Protein AF-A0AAV2AZX7-F1 (afdb_monomer_lite)

pLDDT: mean 71.68, std 16.18, range [36.0, 95.88]

Structure (mmCIF, N/CA/C/O backbone):
data_AF-A0AAV2AZX7-F1
#
_entry.id   AF-A0AAV2AZX7-F1
#
loop_
_atom_site.group_PDB
_atom_site.id
_atom_site.type_symbol
_atom_site.label_atom_id
_atom_site.label_alt_id
_atom_site.label_comp_id
_atom_site.label_asym_id
_atom_site.label_entity_id
_atom_site.label_seq_id
_atom_site.pdbx_PDB_ins_code
_atom_site.Cartn_x
_atom_site.Cartn_y
_atom_site.Cartn_z
_atom_site.occupancy
_atom_site.B_iso_or_equiv
_atom_site.auth_seq_id
_atom_site.auth_comp_id
_atom_site.auth_asym_id
_atom_site.auth_atom_id
_atom_site.pdbx_PDB_model_num
ATOM 1 N N . MET A 1 1 ? 32.209 2.044 118.111 1.00 36.00 1 MET A N 1
ATOM 2 C CA . MET A 1 1 ? 33.630 1.690 117.911 1.00 36.00 1 MET A CA 1
ATOM 3 C C . MET A 1 1 ? 33.922 1.790 116.421 1.00 36.00 1 MET A C 1
ATOM 5 O O . MET A 1 1 ? 33.161 1.222 115.654 1.00 36.00 1 MET A O 1
ATOM 9 N N . LYS A 1 2 ? 35.012 2.490 116.079 1.00 38.56 2 LYS A N 1
ATOM 10 C CA . LYS A 1 2 ? 35.654 2.677 114.761 1.00 38.56 2 LYS A CA 1
ATOM 11 C C . LYS A 1 2 ? 35.085 3.742 113.803 1.00 38.56 2 LYS A C 1
ATOM 13 O O . LYS A 1 2 ? 33.973 3.656 113.304 1.00 38.56 2 LYS A O 1
ATOM 18 N N . ILE A 1 3 ? 35.964 4.717 113.576 1.00 45.72 3 ILE A N 1
ATOM 19 C CA . ILE A 1 3 ? 36.025 5.765 112.554 1.00 45.72 3 ILE A CA 1
ATOM 20 C C . ILE A 1 3 ? 36.744 5.164 111.327 1.00 45.72 3 ILE A C 1
ATOM 22 O O . ILE A 1 3 ? 37.716 4.442 111.548 1.00 45.72 3 ILE A O 1
ATOM 26 N N . ASN A 1 4 ? 36.321 5.465 110.089 1.00 39.84 4 ASN A N 1
ATOM 27 C CA . ASN A 1 4 ? 37.197 5.959 108.999 1.00 39.84 4 ASN A CA 1
ATOM 28 C C . ASN A 1 4 ? 36.399 6.369 107.728 1.00 39.84 4 ASN A C 1
ATOM 30 O O . ASN A 1 4 ? 35.401 5.708 107.440 1.00 39.84 4 ASN A O 1
ATOM 34 N N . PRO A 1 5 ? 36.839 7.391 106.956 1.00 61.25 5 PRO A N 1
ATOM 35 C CA . PRO A 1 5 ? 36.244 7.863 105.697 1.00 61.25 5 PRO A CA 1
ATOM 36 C C . PRO A 1 5 ? 37.059 7.458 104.437 1.00 61.25 5 PRO A C 1
ATOM 38 O O . PRO A 1 5 ? 38.166 6.935 104.560 1.00 61.25 5 PRO A O 1
ATOM 41 N N . ARG A 1 6 ? 36.518 7.719 103.231 1.00 39.69 6 ARG A N 1
ATOM 42 C CA . ARG A 1 6 ? 37.216 7.818 101.917 1.00 39.69 6 ARG A CA 1
ATOM 43 C C . ARG A 1 6 ? 36.267 8.444 100.872 1.00 39.69 6 ARG A C 1
ATOM 45 O O . ARG A 1 6 ? 35.106 8.049 100.858 1.00 39.69 6 ARG A O 1
ATOM 52 N N . GLU A 1 7 ? 36.626 9.584 100.258 1.00 45.12 7 GLU A N 1
ATOM 53 C CA . GLU A 1 7 ? 37.168 9.757 98.873 1.00 45.12 7 GLU A CA 1
ATOM 54 C C . GLU A 1 7 ? 36.182 9.312 97.774 1.00 45.12 7 GLU A C 1
ATOM 56 O O . GLU A 1 7 ? 35.588 8.250 97.891 1.00 45.12 7 GLU A O 1
ATOM 61 N N . GLU A 1 8 ? 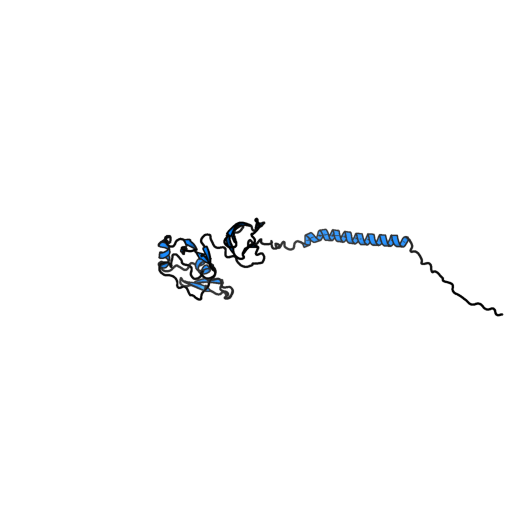35.968 9.963 96.631 1.00 45.56 8 GLU A N 1
ATOM 62 C CA . GLU A 1 8 ? 36.329 11.239 95.991 1.00 45.56 8 GLU A CA 1
ATOM 63 C C . GLU A 1 8 ? 35.556 11.220 94.648 1.00 45.56 8 GLU A C 1
ATOM 65 O O . GLU A 1 8 ? 35.270 10.134 94.141 1.00 45.56 8 GLU A O 1
ATOM 70 N N . THR A 1 9 ? 35.216 12.370 94.056 1.00 39.03 9 THR A N 1
ATOM 71 C CA . THR A 1 9 ? 35.489 12.713 92.634 1.00 39.03 9 THR A CA 1
ATOM 72 C C . THR A 1 9 ? 34.736 13.984 92.221 1.00 39.03 9 THR A C 1
ATOM 74 O O . THR A 1 9 ? 33.507 14.033 92.172 1.00 39.03 9 THR A O 1
ATOM 77 N N . LEU A 1 10 ? 35.523 15.021 91.926 1.00 40.84 10 LEU A N 1
ATOM 78 C CA . LEU A 1 10 ? 35.149 16.257 91.240 1.00 40.84 10 LEU A CA 1
ATOM 79 C C . LEU A 1 10 ? 35.058 16.005 89.725 1.00 40.84 10 LEU A C 1
ATOM 81 O O . LEU A 1 10 ? 35.829 15.211 89.187 1.00 40.84 10 LEU A O 1
ATOM 85 N N . LYS A 1 11 ? 34.146 16.703 89.042 1.00 42.38 11 LYS A N 1
ATOM 86 C CA . LYS A 1 11 ? 34.120 16.840 87.579 1.00 42.38 11 LYS A CA 1
ATOM 87 C C . LYS A 1 11 ? 34.433 18.294 87.218 1.00 42.38 11 LYS A C 1
ATOM 89 O O . LYS A 1 11 ? 33.748 19.190 87.704 1.00 42.38 11 LYS A O 1
ATOM 94 N N . GLU A 1 12 ? 35.463 18.486 86.399 1.00 43.53 12 GLU A N 1
ATOM 95 C CA . GLU A 1 12 ? 35.740 19.702 85.625 1.00 43.53 12 GLU A CA 1
ATOM 96 C C . GLU A 1 12 ? 34.837 19.724 84.378 1.00 43.53 12 GLU A C 1
ATOM 98 O O . GLU A 1 12 ? 34.639 18.689 83.738 1.00 43.53 12 GLU A O 1
ATOM 103 N N . GLU A 1 13 ? 34.283 20.892 84.046 1.00 47.41 13 GLU A N 1
ATOM 104 C CA . GLU A 1 13 ? 33.636 21.179 82.762 1.00 47.41 13 GLU A CA 1
ATOM 105 C C . GLU A 1 13 ? 34.503 22.204 82.012 1.00 47.41 13 GLU A C 1
ATOM 107 O O . GLU A 1 13 ? 34.752 23.299 82.517 1.00 47.41 13 GLU A O 1
ATOM 112 N N . ASP A 1 14 ? 34.982 21.817 80.827 1.00 41.62 14 ASP A N 1
ATOM 113 C CA . ASP A 1 14 ? 35.802 22.619 79.915 1.00 41.62 14 ASP A CA 1
ATOM 114 C C . ASP A 1 14 ? 34.939 23.597 79.090 1.00 41.62 14 ASP A C 1
ATOM 116 O O . ASP A 1 14 ? 33.975 23.199 78.434 1.00 41.62 14 ASP A O 1
ATOM 120 N N . GLU A 1 15 ? 35.310 24.883 79.078 1.00 46.84 15 GLU A N 1
ATOM 121 C CA . GLU A 1 15 ? 34.666 25.951 78.298 1.00 46.84 15 GLU A CA 1
ATOM 122 C C . GLU A 1 15 ? 35.451 26.221 76.989 1.00 46.84 15 GLU A C 1
ATOM 124 O O . GLU A 1 15 ? 36.623 26.596 77.007 1.00 46.84 15 GLU A O 1
ATOM 129 N N . GLU A 1 16 ? 34.810 26.020 75.831 1.00 46.81 16 GLU A N 1
ATOM 130 C CA . GLU A 1 16 ? 35.396 26.138 74.481 1.00 46.81 16 GLU A CA 1
ATOM 131 C C . GLU A 1 16 ? 35.413 27.606 73.955 1.00 46.81 16 GLU A C 1
ATOM 133 O O . GLU A 1 16 ? 34.443 28.348 74.154 1.00 46.81 16 GLU A O 1
ATOM 138 N N . PRO A 1 17 ? 36.471 28.082 73.253 1.00 47.59 17 PRO A N 1
ATOM 139 C CA . PRO A 1 17 ? 36.601 29.494 72.866 1.00 47.59 17 PRO A CA 1
ATOM 140 C C . PRO A 1 17 ? 35.809 29.884 71.595 1.00 47.59 17 PRO A C 1
ATOM 142 O O . PRO A 1 17 ? 35.909 29.259 70.541 1.00 47.59 17 PRO A O 1
ATOM 145 N N . ARG A 1 18 ? 35.067 31.005 71.658 1.00 50.84 18 ARG A N 1
ATOM 146 C CA . ARG A 1 18 ? 34.271 31.581 70.545 1.00 50.84 18 ARG A CA 1
ATOM 147 C C . ARG A 1 18 ? 35.130 32.275 69.460 1.00 50.84 18 ARG A C 1
ATOM 149 O O . ARG A 1 18 ? 35.979 33.098 69.803 1.00 50.84 18 ARG A O 1
ATOM 156 N N . PRO A 1 19 ? 34.855 32.074 68.151 1.00 50.34 19 PRO A N 1
ATOM 157 C CA . PRO A 1 19 ? 35.593 32.723 67.061 1.00 50.34 19 PRO A CA 1
ATOM 158 C C . PRO A 1 19 ? 35.205 34.201 66.845 1.00 50.34 19 PRO A C 1
ATOM 160 O O . PRO A 1 19 ? 34.032 34.575 66.866 1.00 50.34 19 PRO A O 1
ATOM 163 N N . SER A 1 20 ? 36.221 35.036 66.589 1.00 57.09 20 SER A N 1
ATOM 164 C CA . SER A 1 20 ? 36.150 36.501 66.443 1.00 57.09 20 SER A CA 1
ATOM 165 C C . SER A 1 20 ? 35.417 36.976 65.175 1.00 57.09 20 SER A C 1
ATOM 167 O O . SER A 1 20 ? 35.634 36.466 64.074 1.00 57.09 20 SER A O 1
ATOM 169 N N . THR A 1 21 ? 34.600 38.026 65.318 1.00 57.16 21 THR A N 1
ATOM 170 C CA . THR A 1 21 ? 33.771 38.683 64.283 1.00 57.16 21 THR A CA 1
ATOM 171 C C . THR A 1 21 ? 34.548 39.074 63.019 1.00 57.16 21 THR A C 1
ATOM 173 O O . THR A 1 21 ? 34.001 39.030 61.919 1.00 57.16 21 THR A O 1
ATOM 176 N N . ARG A 1 22 ? 35.850 39.363 63.150 1.00 51.75 22 ARG A N 1
ATOM 177 C CA . ARG A 1 22 ? 36.737 39.752 62.041 1.00 51.75 22 ARG A CA 1
ATOM 178 C C . ARG A 1 22 ? 36.971 38.614 61.032 1.00 51.75 22 ARG A C 1
ATOM 180 O O . ARG A 1 22 ? 37.178 38.875 59.853 1.00 51.75 22 ARG A O 1
ATOM 187 N N . HIS A 1 23 ? 36.899 37.354 61.471 1.00 58.34 23 HIS A N 1
ATOM 188 C CA . HIS A 1 23 ? 37.031 36.200 60.577 1.00 58.34 23 HIS A CA 1
ATOM 189 C C . HIS A 1 23 ? 35.821 36.086 59.638 1.00 58.34 23 HIS A C 1
ATOM 191 O O . HIS A 1 23 ? 36.003 35.910 58.439 1.00 58.34 23 HIS A O 1
ATOM 197 N N . LYS A 1 24 ? 34.598 36.289 60.157 1.00 56.50 24 LYS A N 1
ATOM 198 C CA . LYS A 1 24 ? 33.351 36.199 59.374 1.00 56.50 24 LYS A CA 1
ATOM 199 C C . LYS A 1 24 ? 33.257 37.257 58.270 1.00 56.50 24 LYS A C 1
ATOM 201 O O . LYS A 1 24 ? 32.725 36.971 57.200 1.00 56.50 24 LYS A O 1
ATOM 206 N N . GLU A 1 25 ? 33.774 38.462 58.505 1.00 60.19 25 GLU A N 1
ATOM 207 C CA . GLU A 1 25 ? 33.800 39.524 57.488 1.00 60.19 25 GLU A CA 1
ATOM 208 C C . GLU A 1 25 ? 34.754 39.195 56.335 1.00 60.19 25 GLU A C 1
ATOM 210 O O . GLU A 1 25 ? 34.387 39.372 55.174 1.00 60.19 25 GLU A O 1
ATOM 215 N N . ILE A 1 26 ? 35.934 38.640 56.634 1.00 63.03 26 ILE A N 1
ATOM 216 C CA . ILE A 1 26 ? 36.917 38.235 55.619 1.00 63.03 26 ILE A CA 1
ATOM 217 C C . ILE A 1 26 ? 36.388 37.051 54.797 1.00 63.03 26 ILE A C 1
ATOM 219 O O . ILE A 1 26 ? 36.468 37.085 53.570 1.00 63.03 26 ILE A O 1
ATOM 223 N N . THR A 1 27 ? 35.769 36.047 55.431 1.00 61.00 27 THR A N 1
ATOM 224 C CA . THR A 1 27 ? 35.168 34.919 54.695 1.00 61.00 27 THR A CA 1
ATOM 225 C C . THR A 1 27 ? 34.045 35.388 53.767 1.00 61.00 27 THR A C 1
ATOM 227 O O . THR A 1 27 ? 33.987 34.966 52.615 1.00 61.00 27 THR A O 1
ATOM 230 N N . ASN A 1 28 ? 33.196 36.321 54.216 1.00 62.38 28 ASN A N 1
ATOM 231 C CA . ASN A 1 28 ? 32.149 36.905 53.372 1.00 62.38 28 ASN A CA 1
ATOM 232 C C . ASN A 1 28 ? 32.705 37.745 52.213 1.00 62.38 28 ASN A C 1
ATOM 234 O O . ASN A 1 28 ? 32.113 37.751 51.134 1.00 62.38 28 ASN A O 1
ATOM 238 N N . LEU A 1 29 ? 33.825 38.450 52.406 1.00 62.97 29 LEU A N 1
ATOM 239 C CA . LEU A 1 29 ? 34.473 39.207 51.332 1.00 62.97 29 LEU A CA 1
ATOM 240 C C . LEU A 1 29 ? 35.054 38.276 50.256 1.00 62.97 29 LEU A C 1
ATOM 242 O O . LEU A 1 29 ? 34.885 38.540 49.069 1.00 62.97 29 LEU A O 1
ATOM 246 N N . ILE A 1 30 ? 35.676 37.166 50.668 1.00 65.94 30 ILE A N 1
ATOM 247 C CA . ILE A 1 30 ? 36.232 36.150 49.760 1.00 65.94 30 ILE A CA 1
ATOM 248 C C . ILE A 1 30 ? 35.111 35.470 48.964 1.00 65.94 30 ILE A C 1
ATOM 250 O O . ILE A 1 30 ? 35.200 35.386 47.744 1.00 65.94 30 ILE A O 1
ATOM 254 N N . ILE A 1 31 ? 34.009 35.081 49.618 1.00 63.81 31 ILE A N 1
ATOM 255 C CA . ILE A 1 31 ? 32.846 34.485 48.937 1.00 63.81 31 ILE A CA 1
ATOM 256 C C . ILE A 1 31 ? 32.249 35.458 47.910 1.00 63.81 31 ILE A C 1
ATOM 258 O O . ILE A 1 31 ? 31.891 35.048 46.809 1.00 63.81 31 ILE A O 1
ATOM 262 N N . LYS A 1 32 ? 32.176 36.759 48.224 1.00 67.19 32 LYS A N 1
ATOM 263 C CA . LYS A 1 32 ? 31.702 37.771 47.266 1.00 67.19 32 LYS A CA 1
ATOM 264 C C . LYS A 1 32 ? 32.634 37.934 46.062 1.00 67.19 32 LYS A C 1
ATOM 266 O O . LYS A 1 32 ? 32.136 38.147 44.961 1.00 67.19 32 LYS A O 1
ATOM 271 N N . LEU A 1 33 ? 33.951 37.835 46.250 1.00 62.41 33 LEU A N 1
ATOM 272 C CA . LEU A 1 33 ? 34.929 37.921 45.158 1.00 62.41 33 LEU A CA 1
ATOM 273 C C . LEU A 1 33 ? 34.892 36.680 44.254 1.00 62.41 33 LEU A C 1
ATOM 275 O O . LEU A 1 33 ? 34.909 36.830 43.033 1.00 62.41 33 LEU A O 1
ATOM 279 N N . GLU A 1 34 ? 34.748 35.486 44.833 1.00 64.44 34 GLU A N 1
ATOM 280 C CA . GLU A 1 34 ? 34.562 34.232 44.088 1.00 64.44 34 GLU A CA 1
ATOM 281 C C . GLU A 1 34 ? 33.245 34.238 43.295 1.00 64.44 34 GLU A C 1
ATOM 283 O O . GLU A 1 34 ? 33.223 33.948 42.105 1.00 64.44 34 GLU A O 1
ATOM 288 N N . LEU A 1 35 ? 32.127 34.659 43.893 1.00 62.00 35 LEU A N 1
ATOM 289 C CA . LEU A 1 35 ? 30.852 34.736 43.164 1.00 62.00 35 LEU A CA 1
ATOM 290 C C . LEU A 1 35 ? 30.888 35.760 42.016 1.00 62.00 35 LEU A C 1
ATOM 292 O O . LEU A 1 35 ? 30.245 35.551 40.989 1.00 62.00 35 LEU A O 1
ATOM 296 N N . CYS A 1 36 ? 31.658 36.842 42.164 1.00 64.94 36 CYS A N 1
ATOM 297 C CA . CYS A 1 36 ? 31.828 37.857 41.125 1.00 64.94 36 CYS A CA 1
ATOM 298 C C . CYS A 1 36 ? 32.645 37.329 39.933 1.00 64.94 36 CYS A C 1
ATOM 300 O O . CYS A 1 36 ? 32.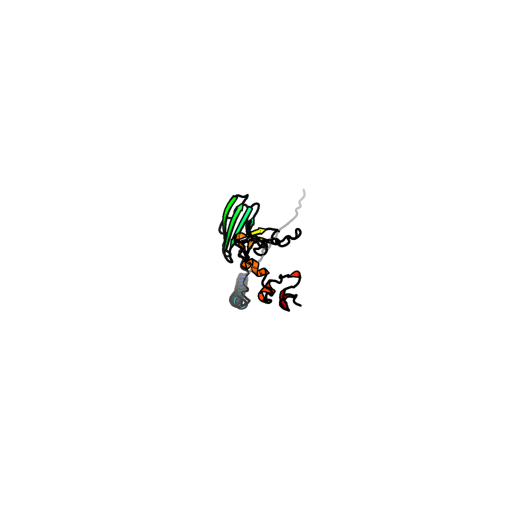296 37.596 38.782 1.00 64.94 36 CYS A O 1
ATOM 302 N N . SER A 1 37 ? 33.688 36.527 40.185 1.00 65.19 37 SER A N 1
ATOM 303 C CA . SER A 1 37 ? 34.469 35.891 39.116 1.00 65.19 37 SER A CA 1
ATOM 304 C C . SER A 1 37 ? 33.629 34.865 38.345 1.00 65.19 37 SER A C 1
ATOM 306 O O . SER A 1 37 ? 33.631 34.880 37.115 1.00 65.19 37 SER A O 1
ATOM 308 N N . TYR A 1 38 ? 32.819 34.057 39.039 1.00 66.06 38 TYR A N 1
ATOM 309 C CA . TYR A 1 38 ? 31.879 33.126 38.403 1.00 66.06 38 TYR A CA 1
ATOM 310 C C . TYR A 1 38 ? 30.814 33.844 37.567 1.00 66.06 38 TYR A C 1
ATOM 312 O O . TYR A 1 38 ? 30.520 33.411 36.454 1.00 66.06 38 TYR A O 1
ATOM 320 N N . PHE A 1 39 ? 30.260 34.955 38.061 1.00 67.06 39 PHE A N 1
ATOM 321 C CA . PHE A 1 39 ? 29.249 35.721 37.328 1.00 67.06 39 PHE A CA 1
ATOM 322 C C . PHE A 1 39 ? 29.812 36.320 36.028 1.00 67.06 39 PHE A C 1
ATOM 324 O O . PHE A 1 39 ? 29.179 36.220 34.978 1.00 67.06 39 PHE A O 1
ATOM 331 N N . LEU A 1 40 ? 31.039 36.853 36.068 1.00 62.91 40 LEU A N 1
ATOM 332 C CA . LEU A 1 40 ? 31.725 37.372 34.879 1.00 62.91 40 LEU A CA 1
ATOM 333 C C . LEU A 1 40 ? 32.050 36.266 33.860 1.00 62.91 40 LEU A C 1
ATOM 335 O O . LEU A 1 40 ? 31.925 36.487 32.658 1.00 62.91 40 LEU A O 1
ATOM 339 N N . VAL A 1 41 ? 32.411 35.059 34.312 1.00 66.31 41 VAL A N 1
ATOM 340 C CA . VAL A 1 41 ? 32.647 33.905 33.422 1.00 66.31 41 VAL A CA 1
ATOM 341 C C . VAL A 1 41 ? 31.344 33.416 32.768 1.00 66.31 41 VAL A C 1
ATOM 343 O O . VAL A 1 41 ? 31.354 33.070 31.587 1.00 66.31 41 VAL A O 1
ATOM 346 N N . ILE A 1 42 ? 30.216 33.428 33.489 1.00 65.25 42 ILE A N 1
ATOM 347 C CA . ILE A 1 42 ? 28.897 33.017 32.968 1.00 65.25 42 ILE A CA 1
ATOM 348 C C . ILE A 1 42 ? 28.351 34.016 31.941 1.00 65.25 42 ILE A C 1
ATOM 350 O O . ILE A 1 42 ? 27.814 33.593 30.912 1.00 65.25 42 ILE A O 1
ATOM 354 N N . GLU A 1 43 ? 28.509 35.322 32.184 1.00 62.84 43 GLU A N 1
ATOM 355 C CA . GLU A 1 43 ? 28.169 36.337 31.184 1.00 62.84 43 GLU A CA 1
ATOM 356 C C . GLU A 1 43 ? 28.999 36.119 29.921 1.00 62.84 43 GLU A C 1
ATOM 358 O O . GLU A 1 43 ? 28.424 35.940 28.852 1.00 62.84 43 GLU A O 1
ATOM 363 N N . MET A 1 44 ? 30.327 35.998 30.037 1.00 62.00 44 MET A N 1
ATOM 364 C CA . MET A 1 44 ? 31.192 35.757 28.878 1.00 62.00 44 MET A CA 1
ATOM 365 C C . MET A 1 44 ? 30.776 34.494 28.108 1.00 62.00 44 MET A C 1
ATOM 367 O O . MET A 1 44 ? 30.605 34.572 26.894 1.00 62.00 44 MET A O 1
ATOM 371 N N . LEU A 1 45 ? 30.513 33.369 28.789 1.00 59.62 45 LEU A N 1
ATOM 372 C CA . LEU A 1 45 ? 30.040 32.118 28.173 1.00 59.62 45 LEU A CA 1
ATOM 373 C C . LEU A 1 45 ? 28.686 32.267 27.454 1.00 59.62 45 LEU A C 1
ATOM 375 O O . LEU A 1 45 ? 28.516 31.690 26.378 1.00 59.62 45 LEU A O 1
ATOM 379 N N . SER A 1 46 ? 27.757 33.077 27.972 1.00 60.44 46 SER A N 1
ATOM 380 C CA . SER A 1 46 ? 26.452 33.319 27.329 1.00 60.44 46 SER A CA 1
ATOM 381 C C . SER A 1 46 ? 26.554 34.066 25.995 1.00 60.44 46 SER A C 1
ATOM 383 O O . SER A 1 46 ? 25.690 33.886 25.138 1.00 60.44 46 SER A O 1
ATOM 385 N N . TRP A 1 47 ? 27.621 34.842 25.772 1.00 57.94 47 TRP A N 1
ATOM 386 C CA . TRP A 1 47 ? 27.877 35.509 24.489 1.00 57.94 47 TRP A CA 1
ATOM 387 C C . TRP A 1 47 ? 28.724 34.666 23.516 1.00 57.94 47 TRP A C 1
ATOM 389 O O . TRP A 1 47 ? 28.624 34.885 22.311 1.00 57.94 47 TRP A O 1
ATOM 399 N N . VAL A 1 48 ? 29.510 33.675 23.978 1.00 58.56 48 VAL A N 1
ATOM 400 C CA . VAL A 1 48 ? 30.311 32.797 23.081 1.00 58.56 48 VAL A CA 1
ATOM 401 C C . VAL A 1 48 ? 29.571 31.533 22.625 1.00 58.56 48 VAL A C 1
ATOM 403 O O . VAL A 1 48 ? 29.787 31.073 21.502 1.00 58.56 48 VAL A O 1
ATOM 406 N N . LEU A 1 49 ? 28.672 30.981 23.448 1.00 56.47 49 LEU A N 1
ATOM 407 C CA . LEU A 1 49 ? 27.844 29.818 23.093 1.00 56.47 49 LEU A CA 1
ATOM 408 C C . LEU A 1 49 ? 27.000 30.001 21.811 1.00 56.47 49 LEU A C 1
ATOM 410 O O . LEU A 1 49 ? 26.942 29.054 21.024 1.00 56.47 49 LEU A O 1
ATOM 414 N N . PRO A 1 50 ? 26.409 31.177 21.511 1.00 56.50 50 PRO A N 1
ATOM 415 C CA . PRO A 1 50 ? 25.706 31.367 20.242 1.00 56.50 50 PRO A CA 1
ATOM 416 C C . PRO A 1 50 ? 26.637 31.467 19.017 1.00 56.50 50 PRO A C 1
ATOM 418 O O . PRO A 1 50 ? 26.172 31.241 17.903 1.00 56.50 50 PRO A O 1
ATOM 421 N N . PHE A 1 51 ? 27.940 31.737 19.187 1.00 54.75 51 PHE A N 1
ATOM 422 C CA . PHE A 1 51 ? 28.907 31.817 18.078 1.00 54.75 51 PHE A CA 1
ATOM 423 C C . PHE A 1 51 ? 29.631 30.493 17.781 1.00 54.75 51 PHE A C 1
ATOM 425 O O . PHE A 1 51 ? 30.037 30.265 16.644 1.00 54.75 51 PHE A O 1
ATOM 432 N N . LEU A 1 52 ? 29.723 29.574 18.749 1.00 50.50 52 LEU A N 1
ATOM 433 C CA . LEU A 1 52 ? 30.142 28.181 18.503 1.00 50.50 52 LEU A CA 1
ATOM 434 C C . LEU A 1 52 ? 28.993 27.293 17.983 1.00 50.50 52 LEU A C 1
ATOM 436 O O . LEU A 1 52 ? 29.230 26.183 17.512 1.00 50.50 52 LEU A O 1
ATOM 440 N N . GLY A 1 53 ? 27.758 27.806 18.005 1.00 51.25 53 GLY A N 1
ATOM 441 C CA . GLY A 1 53 ? 26.555 27.194 17.436 1.00 51.25 53 GLY A CA 1
ATOM 442 C C . GLY A 1 53 ? 26.355 27.412 15.929 1.00 51.25 53 GLY A C 1
ATOM 443 O O . GLY A 1 53 ? 25.263 27.156 15.429 1.00 51.25 53 GLY A O 1
ATOM 444 N N . ILE A 1 54 ? 27.382 27.839 15.180 1.00 55.09 54 ILE A N 1
ATOM 445 C CA . ILE A 1 54 ? 27.413 27.768 13.699 1.00 55.09 54 ILE A CA 1
ATOM 446 C C . ILE A 1 54 ? 27.879 26.362 13.260 1.00 55.09 54 ILE A C 1
ATOM 448 O O . ILE A 1 54 ? 28.592 26.174 12.279 1.00 55.09 54 ILE A O 1
ATOM 452 N N . LEU A 1 55 ? 27.491 25.340 14.019 1.00 44.88 55 LEU A N 1
ATOM 453 C CA . LEU A 1 55 ? 27.485 23.961 13.567 1.00 44.88 55 LEU A CA 1
ATOM 454 C C . LEU A 1 55 ? 26.065 23.685 13.108 1.00 44.88 55 LEU A C 1
ATOM 456 O O . LEU A 1 55 ? 25.147 23.635 13.918 1.00 44.88 55 LEU A O 1
ATOM 460 N N . SER A 1 56 ? 25.918 23.582 11.790 1.00 48.59 56 SER A N 1
ATOM 461 C CA . SER A 1 56 ? 24.873 22.839 11.101 1.00 48.59 56 SER A CA 1
ATOM 462 C C . SER A 1 56 ? 23.544 22.732 11.853 1.00 48.59 56 SER A C 1
ATOM 464 O O . SER A 1 56 ? 23.343 21.827 12.662 1.00 48.59 56 SER A O 1
ATOM 466 N N . ARG A 1 57 ? 22.559 23.546 11.455 1.00 47.00 57 ARG A N 1
ATOM 467 C CA . ARG A 1 57 ? 21.165 23.083 11.463 1.00 47.00 57 ARG A CA 1
ATOM 468 C C . ARG A 1 57 ? 21.060 21.903 10.486 1.00 47.00 57 ARG A C 1
ATOM 470 O O . ARG A 1 57 ? 20.505 22.031 9.400 1.00 47.00 57 ARG A O 1
ATOM 477 N N . THR A 1 58 ? 21.634 20.756 10.840 1.00 47.91 58 THR A N 1
ATOM 478 C CA . THR A 1 58 ? 21.152 19.479 10.339 1.00 47.91 58 THR A CA 1
ATOM 479 C C . THR A 1 58 ? 19.748 19.358 10.893 1.00 47.91 58 THR A C 1
ATOM 481 O O . THR A 1 58 ? 19.554 19.300 12.106 1.00 47.91 58 THR A O 1
ATOM 484 N N . HIS A 1 59 ? 18.790 19.434 9.981 1.00 47.06 59 HIS A N 1
ATOM 485 C CA . HIS A 1 59 ? 17.410 19.028 10.154 1.00 47.06 59 HIS A CA 1
ATOM 486 C C . HIS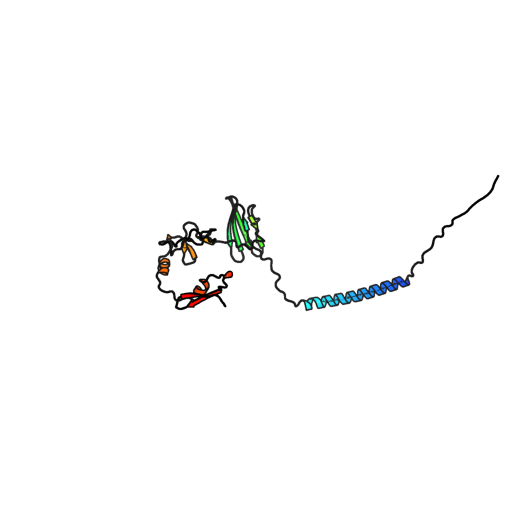 A 1 59 ? 17.324 17.883 11.180 1.00 47.06 59 HIS A C 1
ATOM 488 O O . HIS A 1 59 ? 17.808 16.778 10.936 1.00 47.06 59 HIS A O 1
ATOM 494 N N . ILE A 1 60 ? 16.777 18.177 12.358 1.00 46.09 60 ILE A N 1
ATOM 495 C CA . ILE A 1 60 ? 16.316 17.159 13.304 1.00 46.09 60 ILE A CA 1
ATOM 496 C C . ILE A 1 60 ? 15.254 16.354 12.535 1.00 46.09 60 ILE A C 1
ATOM 498 O O . ILE A 1 60 ? 14.448 16.982 11.839 1.00 46.09 60 ILE A O 1
ATOM 502 N N . PRO A 1 61 ? 15.259 15.009 12.572 1.00 46.25 61 PRO A N 1
ATOM 503 C CA . PRO A 1 61 ? 14.266 14.228 11.852 1.00 46.25 61 PRO A CA 1
ATOM 504 C C . PRO A 1 61 ? 12.897 14.612 12.411 1.00 46.25 61 PRO A C 1
ATOM 506 O O . PRO A 1 61 ? 12.614 14.413 13.593 1.00 46.25 61 PRO A O 1
ATOM 509 N N . THR A 1 62 ? 12.073 15.245 11.582 1.00 47.88 62 THR A N 1
ATOM 510 C CA . THR A 1 62 ? 10.656 15.408 11.878 1.00 47.88 62 THR A CA 1
ATOM 511 C C . THR A 1 62 ? 10.094 14.005 12.055 1.00 47.88 62 THR A C 1
ATOM 513 O O . THR A 1 62 ? 10.339 13.151 11.208 1.00 47.88 62 THR A O 1
ATOM 516 N N . ASN A 1 63 ? 9.395 13.757 13.164 1.00 56.84 63 ASN A N 1
ATOM 517 C CA . ASN A 1 63 ? 8.510 12.603 13.302 1.00 56.84 63 ASN A CA 1
ATOM 518 C C . ASN A 1 63 ? 7.634 12.549 12.045 1.00 56.84 63 ASN A C 1
ATOM 520 O O . ASN A 1 63 ? 6.732 13.368 11.898 1.00 56.84 63 ASN A O 1
ATOM 524 N N . GLU A 1 64 ? 7.946 11.651 11.118 1.00 60.19 64 GLU A N 1
ATOM 525 C CA . GLU A 1 64 ? 7.153 11.440 9.916 1.00 60.19 64 GLU A CA 1
ATOM 526 C C . GLU A 1 64 ? 5.860 10.768 10.380 1.00 60.19 64 GLU A C 1
ATOM 528 O O . GLU A 1 64 ? 5.872 9.628 10.852 1.00 60.19 64 GLU A O 1
ATOM 533 N N . VAL A 1 65 ? 4.753 11.514 10.391 1.00 68.12 65 VAL A N 1
ATOM 534 C CA . VAL A 1 65 ? 3.469 10.988 10.853 1.00 68.12 65 VAL A CA 1
ATOM 535 C C . VAL A 1 65 ? 3.020 9.922 9.864 1.00 68.12 65 VAL A C 1
ATOM 537 O O . VAL A 1 65 ? 2.604 10.215 8.746 1.00 68.12 65 VAL A O 1
ATOM 540 N N . GLN A 1 66 ? 3.137 8.662 10.272 1.00 73.31 66 GLN A N 1
ATOM 541 C CA . GLN A 1 66 ? 2.828 7.536 9.407 1.00 73.31 66 GLN A CA 1
ATOM 542 C C . GLN A 1 66 ? 1.345 7.166 9.521 1.00 73.31 66 GLN A C 1
ATOM 544 O O . GLN A 1 66 ? 0.885 6.664 10.549 1.00 73.31 66 GLN A O 1
ATOM 549 N N . CYS A 1 67 ? 0.595 7.367 8.436 1.00 84.94 67 CYS A N 1
ATOM 550 C CA . CYS A 1 67 ? -0.828 7.030 8.316 1.00 84.94 67 CYS A CA 1
ATOM 551 C C . CYS A 1 67 ? -1.072 5.525 8.107 1.00 84.94 67 CYS A C 1
ATOM 553 O O . CYS A 1 67 ? -1.873 5.116 7.268 1.00 84.94 67 CYS A O 1
ATOM 555 N N . ASN A 1 68 ? -0.377 4.682 8.873 1.00 81.06 68 ASN A N 1
ATOM 556 C CA . ASN A 1 68 ? -0.475 3.234 8.755 1.00 81.06 68 ASN A CA 1
ATOM 557 C C . ASN A 1 68 ? -1.448 2.650 9.774 1.00 81.06 68 ASN A C 1
ATOM 559 O O . ASN A 1 68 ? -1.399 2.965 10.967 1.00 81.06 68 ASN A O 1
ATOM 563 N N . LEU A 1 69 ? -2.287 1.726 9.310 1.00 85.31 69 LEU A N 1
ATOM 564 C CA . LEU A 1 69 ? -3.255 1.012 10.130 1.00 85.31 69 LEU A CA 1
ATOM 565 C C . LEU A 1 69 ? -2.949 -0.482 10.159 1.00 85.31 69 LEU A C 1
ATOM 567 O O . LEU A 1 69 ? -2.702 -1.115 9.135 1.00 85.31 69 LEU A O 1
ATOM 571 N N . ARG A 1 70 ? -3.034 -1.063 11.352 1.00 84.94 70 ARG A N 1
ATOM 572 C CA . ARG A 1 70 ? -3.093 -2.505 11.569 1.00 84.94 70 ARG A CA 1
ATOM 573 C C . ARG A 1 70 ? -4.524 -2.891 11.911 1.00 84.94 70 ARG A C 1
ATOM 575 O O . ARG A 1 70 ? -5.121 -2.307 12.814 1.00 84.94 70 ARG A O 1
ATOM 582 N N . VAL A 1 71 ? -5.039 -3.910 11.236 1.00 86.50 71 VAL A N 1
ATOM 583 C CA . VAL A 1 71 ? -6.431 -4.363 11.350 1.00 86.50 71 VAL A CA 1
ATOM 584 C C . VAL A 1 71 ? -6.457 -5.785 11.896 1.00 86.50 71 VAL A C 1
ATOM 586 O O . VAL A 1 71 ? -5.627 -6.610 11.521 1.00 86.50 71 VAL A O 1
ATOM 589 N N . THR A 1 72 ? -7.387 -6.080 12.799 1.00 88.69 72 THR A N 1
ATOM 590 C CA . THR A 1 72 ? -7.614 -7.428 13.339 1.00 88.69 72 THR A CA 1
ATOM 591 C C . THR A 1 72 ? -9.056 -7.826 13.073 1.00 88.69 72 THR A C 1
ATOM 593 O O . THR A 1 72 ? -9.953 -7.171 13.578 1.00 88.69 72 THR A O 1
ATOM 596 N N . ASN A 1 73 ? -9.283 -8.899 12.316 1.00 81.62 73 ASN A N 1
ATOM 597 C CA . ASN A 1 73 ? -10.628 -9.382 11.978 1.00 81.62 73 ASN A CA 1
ATOM 598 C C . ASN A 1 73 ? -11.514 -8.319 11.295 1.00 81.62 73 ASN A C 1
ATOM 600 O O . ASN A 1 73 ? -12.618 -7.989 11.725 1.00 81.62 73 ASN A O 1
ATOM 604 N N . GLY A 1 74 ? -10.992 -7.733 10.224 1.00 83.62 74 GLY A N 1
ATOM 605 C CA . GLY A 1 74 ? -11.667 -6.685 9.478 1.00 83.62 74 GLY A CA 1
ATOM 606 C C . GLY A 1 74 ? -10.931 -6.369 8.188 1.00 83.62 74 GLY A C 1
ATOM 607 O O . GLY A 1 74 ? -9.844 -6.890 7.935 1.00 83.62 74 GLY A O 1
ATOM 608 N N . THR A 1 75 ? -11.520 -5.495 7.388 1.00 77.94 75 THR A N 1
ATOM 609 C CA . THR A 1 75 ? -10.946 -5.001 6.140 1.00 77.94 75 THR A CA 1
ATOM 610 C C . THR A 1 75 ? -10.845 -3.488 6.195 1.00 77.94 75 THR A C 1
ATOM 612 O O . THR A 1 75 ? -11.722 -2.807 6.732 1.00 77.94 75 THR A O 1
ATOM 615 N N . VAL A 1 76 ? -9.769 -2.958 5.624 1.00 83.06 76 VAL A N 1
ATOM 616 C CA . VAL A 1 76 ? -9.579 -1.520 5.468 1.00 83.06 76 VAL A CA 1
ATOM 617 C C . VAL A 1 76 ? -9.195 -1.239 4.030 1.00 83.06 76 VAL A C 1
ATOM 619 O O . VAL A 1 76 ? -8.301 -1.885 3.490 1.00 83.06 76 VAL A O 1
ATOM 622 N N . ILE A 1 77 ? -9.896 -0.292 3.420 1.00 81.62 77 ILE A N 1
ATOM 623 C CA . ILE A 1 77 ? -9.646 0.172 2.059 1.00 81.62 77 ILE A CA 1
ATOM 624 C C . ILE A 1 77 ? -9.216 1.624 2.177 1.00 81.62 77 ILE A C 1
ATOM 626 O O . ILE A 1 77 ? -10.021 2.469 2.560 1.00 81.62 77 ILE A O 1
ATOM 630 N N . CYS A 1 78 ? -7.950 1.901 1.888 1.00 82.00 78 CYS A N 1
ATOM 631 C CA . CYS A 1 78 ? -7.387 3.241 1.959 1.00 82.00 78 CYS A CA 1
ATOM 632 C C . CYS A 1 78 ? -7.154 3.806 0.563 1.00 82.00 78 CYS A C 1
ATOM 634 O O . CYS A 1 78 ? -6.769 3.079 -0.345 1.00 82.00 78 CYS A O 1
ATOM 636 N N . VAL A 1 79 ? -7.350 5.108 0.409 1.00 81.44 79 VAL A N 1
ATOM 637 C CA . VAL A 1 79 ? -7.016 5.882 -0.785 1.00 81.44 79 VAL A CA 1
ATOM 638 C C . VAL A 1 79 ? -6.347 7.162 -0.306 1.00 81.44 79 VAL A C 1
ATOM 640 O O . VAL A 1 79 ? -6.861 7.827 0.590 1.00 81.44 79 VAL A O 1
ATOM 643 N N . GLY A 1 80 ? -5.200 7.516 -0.871 1.00 77.12 80 GLY A N 1
ATOM 644 C CA . GLY A 1 80 ? -4.465 8.702 -0.446 1.00 77.12 80 GLY A CA 1
ATOM 645 C C . GLY A 1 80 ? -3.468 9.200 -1.480 1.00 77.12 80 GLY A C 1
ATOM 646 O O . GLY A 1 80 ? -3.212 8.530 -2.482 1.00 77.12 80 GLY A O 1
ATOM 647 N N . ASP A 1 81 ? -2.938 10.388 -1.218 1.00 75.81 81 ASP A N 1
ATOM 648 C CA . ASP A 1 81 ? -1.838 11.024 -1.941 1.00 75.81 81 ASP A CA 1
ATOM 649 C C . ASP A 1 81 ? -0.644 11.270 -0.995 1.00 75.81 81 ASP A C 1
ATOM 651 O O . ASP A 1 81 ? -0.498 10.575 0.010 1.00 75.81 81 ASP A O 1
ATOM 655 N N . LEU A 1 82 ? 0.245 12.212 -1.339 1.00 67.06 82 LEU A N 1
ATOM 656 C CA . LEU A 1 82 ? 1.436 12.521 -0.541 1.00 67.06 82 LEU A CA 1
ATOM 657 C C . LEU A 1 82 ? 1.109 13.112 0.841 1.00 67.06 82 LEU A C 1
ATOM 659 O O . LEU A 1 82 ? 1.902 12.918 1.757 1.00 67.06 82 LEU A O 1
ATOM 663 N N . ASP A 1 83 ? -0.041 13.776 1.004 1.00 76.38 83 ASP A N 1
ATOM 664 C CA . ASP A 1 83 ? -0.334 14.583 2.196 1.00 76.38 83 ASP A CA 1
ATOM 665 C C . ASP A 1 83 ? -1.573 14.088 2.964 1.00 76.38 83 ASP A C 1
ATOM 667 O O . ASP A 1 83 ? -1.745 14.401 4.149 1.00 76.38 83 ASP A O 1
ATOM 671 N N . LYS A 1 84 ? -2.476 13.340 2.308 1.00 81.44 84 LYS A N 1
ATOM 672 C CA . LYS A 1 84 ? -3.763 12.914 2.886 1.00 81.44 84 LYS A CA 1
ATOM 673 C C . LYS A 1 84 ? -4.113 11.474 2.545 1.00 81.44 84 LYS A C 1
ATOM 675 O O . LYS A 1 84 ? -3.992 11.033 1.408 1.00 81.44 84 LYS A O 1
ATOM 680 N N . THR A 1 85 ? -4.644 10.758 3.530 1.00 84.50 85 THR A N 1
ATOM 681 C CA . THR A 1 85 ? -5.137 9.383 3.407 1.00 84.50 85 THR A CA 1
ATOM 682 C C . THR A 1 85 ? -6.563 9.277 3.944 1.00 84.50 85 THR A C 1
ATOM 684 O O . THR A 1 85 ? -6.879 9.795 5.012 1.00 84.50 85 THR A O 1
ATOM 687 N N . PHE A 1 86 ? -7.416 8.574 3.206 1.00 87.50 86 PHE A N 1
ATOM 688 C CA . PHE A 1 86 ? -8.823 8.318 3.496 1.00 87.50 86 PHE A CA 1
ATOM 689 C C . PHE A 1 86 ? -9.029 6.807 3.559 1.00 87.50 86 PHE A C 1
ATOM 691 O O . PHE A 1 86 ? -8.748 6.123 2.581 1.00 87.50 86 PHE A O 1
ATOM 698 N N . CYS A 1 87 ? -9.517 6.265 4.671 1.00 85.31 87 CYS A N 1
ATOM 699 C CA . CYS A 1 87 ? -9.706 4.826 4.839 1.00 85.31 87 CYS A CA 1
ATOM 700 C C . CYS A 1 87 ? -11.141 4.471 5.219 1.00 85.31 87 CYS A C 1
ATOM 702 O O . CYS A 1 87 ? -11.657 4.926 6.236 1.00 85.31 87 CYS A O 1
ATOM 704 N N . GLN A 1 88 ? -11.757 3.588 4.439 1.00 89.38 88 GLN A N 1
ATOM 705 C CA . GLN A 1 88 ? -13.002 2.906 4.773 1.00 89.38 88 GLN A CA 1
ATOM 706 C C . GLN A 1 88 ? -12.697 1.671 5.614 1.00 89.38 88 GLN A C 1
ATOM 708 O O . GLN A 1 88 ? -11.948 0.793 5.185 1.00 89.38 88 GLN A O 1
ATOM 713 N N . VAL A 1 89 ? -13.284 1.587 6.807 1.00 88.88 89 VAL A N 1
ATOM 714 C CA . VAL A 1 89 ? -13.013 0.501 7.756 1.00 88.88 89 VAL A CA 1
ATOM 715 C C . VAL A 1 89 ? -14.252 -0.362 7.950 1.00 88.88 89 VAL A C 1
ATOM 717 O O . VAL A 1 89 ? -15.342 0.138 8.225 1.00 88.88 89 VAL A O 1
ATOM 720 N N . THR A 1 90 ? -14.072 -1.678 7.880 1.00 86.50 90 THR A N 1
ATOM 721 C CA . THR A 1 90 ? -15.085 -2.688 8.199 1.00 86.50 90 THR A CA 1
ATOM 722 C C . THR A 1 90 ? -14.506 -3.653 9.229 1.00 86.50 90 THR A C 1
ATOM 724 O O . THR A 1 90 ? -13.486 -4.283 8.979 1.00 86.50 90 THR A O 1
ATOM 727 N N . CYS A 1 91 ? -15.151 -3.789 10.386 1.00 91.12 91 CYS A N 1
ATOM 728 C CA . CYS A 1 91 ? -14.754 -4.725 11.444 1.00 91.12 91 CYS A CA 1
ATOM 729 C C . CYS A 1 91 ? -15.795 -5.837 11.547 1.00 91.12 91 CYS A C 1
ATOM 731 O O . CYS A 1 91 ? -16.988 -5.532 11.545 1.00 91.12 91 CYS A O 1
ATOM 733 N N . ASP A 1 92 ? -15.372 -7.101 11.628 1.00 90.94 92 ASP A N 1
ATOM 734 C CA . ASP A 1 92 ? -16.270 -8.263 11.728 1.00 90.94 92 ASP A CA 1
ATOM 735 C C . ASP A 1 92 ? -17.385 -8.261 10.652 1.00 90.94 92 ASP A C 1
ATOM 737 O O . ASP A 1 92 ? -18.540 -8.593 10.915 1.00 90.94 92 ASP A O 1
ATOM 741 N N . GLY A 1 93 ? -17.062 -7.802 9.435 1.00 84.06 93 GLY A N 1
ATOM 742 C CA . GLY A 1 93 ? -18.018 -7.663 8.325 1.00 84.06 93 GLY A CA 1
ATOM 743 C C . GLY A 1 93 ? -18.982 -6.470 8.423 1.00 84.06 93 GLY A C 1
ATOM 744 O O . GLY A 1 93 ? -19.836 -6.308 7.554 1.00 84.06 93 GLY A O 1
ATOM 745 N N . LYS A 1 94 ? -18.855 -5.607 9.441 1.00 91.44 94 LYS A N 1
ATOM 746 C CA . LYS A 1 94 ? -19.683 -4.408 9.635 1.00 91.44 94 LYS A CA 1
ATOM 747 C C . LYS A 1 94 ? -18.899 -3.120 9.393 1.00 91.44 94 LYS A C 1
ATOM 749 O O . LYS A 1 94 ? -17.897 -2.854 10.062 1.00 91.44 94 LYS A O 1
ATOM 754 N N . PHE A 1 95 ? -19.411 -2.287 8.490 1.00 92.25 95 PHE A N 1
ATOM 755 C CA . PHE A 1 95 ? -18.851 -0.971 8.193 1.00 92.25 95 PHE A CA 1
ATOM 756 C C . PHE A 1 95 ? -18.821 -0.078 9.443 1.00 92.25 95 PHE A C 1
ATOM 758 O O . PHE A 1 95 ? -19.835 0.074 10.130 1.00 92.25 95 PHE A O 1
ATOM 765 N N . GLN A 1 96 ? -17.651 0.482 9.746 1.00 95.88 96 GLN A N 1
ATOM 766 C CA . GLN A 1 96 ? -17.397 1.337 10.911 1.00 95.88 96 GLN A CA 1
ATOM 767 C C . GLN A 1 96 ? -17.326 2.822 10.558 1.00 95.88 96 GLN A C 1
ATOM 769 O O . GLN A 1 96 ? -17.457 3.654 11.453 1.00 95.88 96 GLN A O 1
ATOM 774 N N . GLY A 1 97 ? -17.124 3.154 9.283 1.00 91.81 97 GLY A N 1
ATOM 775 C CA . GLY A 1 97 ? -17.026 4.530 8.814 1.00 91.81 97 GLY A CA 1
ATOM 776 C C . GLY A 1 97 ? -15.782 4.798 7.978 1.00 91.81 97 GLY A C 1
ATOM 777 O O . GLY A 1 97 ? -15.043 3.886 7.593 1.00 91.81 97 GLY A O 1
ATOM 778 N N . GLU A 1 98 ? -15.583 6.084 7.721 1.00 93.62 98 GLU A N 1
ATOM 779 C CA . GLU A 1 98 ? -14.453 6.647 6.992 1.00 93.62 98 GLU A CA 1
ATOM 780 C C . GLU A 1 98 ? -13.557 7.421 7.954 1.00 93.62 98 GLU A C 1
ATOM 782 O O . GLU A 1 98 ? -14.042 8.141 8.828 1.00 93.62 98 GLU A O 1
ATOM 787 N N . PHE A 1 99 ? -12.251 7.244 7.793 1.00 93.94 99 PHE A N 1
ATOM 788 C CA . PHE A 1 99 ? -11.224 7.776 8.677 1.00 93.94 99 PHE A CA 1
ATOM 789 C C . PHE A 1 99 ? -10.198 8.535 7.849 1.00 93.94 99 PHE A C 1
ATOM 791 O O . PHE A 1 99 ? -9.816 8.088 6.766 1.00 93.94 99 PHE A O 1
ATOM 798 N N . HIS A 1 100 ? -9.737 9.661 8.371 1.00 93.75 100 HIS A N 1
ATOM 799 C CA . HIS A 1 100 ? -8.875 10.602 7.682 1.00 93.75 100 HIS A CA 1
ATOM 800 C C . HIS A 1 100 ? -7.556 10.737 8.420 1.00 93.75 100 HIS A C 1
ATOM 802 O O . HIS A 1 100 ? -7.526 10.917 9.639 1.00 93.75 100 HIS A O 1
ATOM 808 N N . CYS A 1 101 ? -6.470 10.704 7.662 1.00 91.38 101 CYS A N 1
ATOM 809 C CA . CYS A 1 101 ? -5.135 10.950 8.165 1.00 91.38 101 CYS A CA 1
ATOM 810 C C . CYS A 1 101 ? -4.405 11.963 7.293 1.00 91.38 101 CYS A C 1
ATOM 812 O O . CYS A 1 101 ? -4.548 11.945 6.070 1.00 91.38 101 CYS A O 1
ATOM 814 N N . SER A 1 102 ? -3.621 12.834 7.918 1.00 88.50 102 SER A N 1
ATOM 815 C CA . SER A 1 102 ? -2.673 13.711 7.233 1.00 88.50 102 SER A CA 1
ATOM 816 C C . SER A 1 102 ? -1.269 13.539 7.801 1.00 88.50 102 SER A C 1
ATOM 818 O O . SER A 1 102 ? -1.097 13.135 8.953 1.00 88.50 102 SER A O 1
ATOM 820 N N . THR A 1 103 ? -0.262 13.881 7.005 1.00 80.25 103 THR A N 1
ATOM 821 C CA . THR A 1 103 ? 1.152 13.857 7.416 1.00 80.25 103 THR A CA 1
ATOM 822 C C . THR A 1 103 ? 1.487 14.879 8.507 1.00 80.25 103 THR A C 1
ATOM 824 O O . THR A 1 103 ? 2.522 14.763 9.158 1.00 80.25 103 THR A O 1
ATOM 827 N N . ASP A 1 104 ? 0.609 15.860 8.730 1.00 83.44 104 ASP A N 1
ATOM 828 C CA . ASP A 1 104 ? 0.802 16.915 9.729 1.00 83.44 104 ASP A CA 1
ATOM 829 C C . ASP A 1 104 ? 0.055 16.634 11.042 1.00 83.44 104 ASP A C 1
ATOM 831 O O . ASP A 1 104 ? 0.556 16.947 12.122 1.00 83.44 104 ASP A O 1
ATOM 835 N N . GLU A 1 105 ? -1.147 16.047 10.969 1.00 84.69 105 GLU A N 1
ATOM 836 C CA . GLU A 1 105 ? -2.049 15.890 12.124 1.00 84.69 105 GLU A CA 1
ATOM 837 C C . GLU A 1 105 ? -2.293 14.424 12.516 1.00 84.69 105 GLU A C 1
ATOM 839 O O . GLU A 1 105 ? -2.764 14.150 13.622 1.00 84.69 105 GLU A O 1
ATOM 844 N N . GLY A 1 106 ? -1.958 13.469 11.648 1.00 87.62 106 GLY A N 1
ATOM 845 C CA . GLY A 1 106 ? -2.259 12.054 11.853 1.00 87.62 106 GLY A CA 1
ATOM 846 C C . GLY A 1 106 ? -3.749 11.753 11.723 1.00 87.62 106 GLY A C 1
ATOM 847 O O . GLY A 1 106 ? -4.480 12.465 11.036 1.00 87.62 106 GLY A O 1
ATOM 848 N N . TRP A 1 107 ? -4.204 10.667 12.357 1.00 91.56 107 TRP A N 1
ATOM 849 C CA . TRP A 1 107 ? -5.612 10.263 12.329 1.00 91.56 107 TRP A CA 1
ATOM 850 C C . TRP A 1 107 ? -6.484 11.255 13.091 1.00 91.56 107 TRP A C 1
ATOM 852 O O . TRP A 1 107 ? -6.351 11.416 14.305 1.00 91.56 107 TRP A O 1
ATOM 862 N N . LYS A 1 108 ? -7.409 11.892 12.376 1.00 90.75 108 LYS A N 1
ATOM 863 C CA . LYS A 1 108 ? -8.293 12.908 12.944 1.00 90.75 108 LYS A CA 1
ATOM 864 C C . LYS A 1 108 ? -9.407 12.292 13.786 1.00 90.75 108 LYS A C 1
ATOM 866 O O . LYS A 1 108 ? -9.772 12.822 14.837 1.00 90.75 108 LYS A O 1
ATOM 871 N N . GLU A 1 109 ? -9.977 11.189 13.319 1.00 92.75 109 GLU A N 1
ATOM 872 C CA . GLU A 1 109 ? -11.064 10.489 13.989 1.00 92.75 109 GLU A CA 1
ATOM 873 C C . GLU A 1 109 ? -10.556 9.375 14.906 1.00 92.75 109 GLU A C 1
ATOM 875 O O . GLU A 1 109 ? -9.502 8.770 14.711 1.00 92.75 109 GLU A O 1
ATOM 880 N N . LYS A 1 110 ? -11.368 9.043 15.913 1.00 94.31 110 LYS A N 1
ATOM 881 C CA . LYS A 1 110 ? -11.083 7.923 16.806 1.00 94.31 110 LYS A CA 1
ATOM 882 C C . LYS A 1 110 ? -11.264 6.597 16.068 1.00 94.31 110 LYS A C 1
ATOM 884 O O . LYS A 1 110 ? -12.394 6.214 15.773 1.00 94.31 110 LYS A O 1
ATOM 889 N N . LEU A 1 111 ? -10.166 5.875 15.861 1.00 93.44 111 LEU A N 1
ATOM 890 C CA . LEU A 1 111 ? -10.161 4.564 15.212 1.00 93.44 111 LEU A CA 1
ATOM 891 C C . LEU A 1 111 ? -11.031 3.528 15.965 1.00 93.44 111 LEU A C 1
ATOM 893 O O . LEU A 1 111 ? -11.108 3.556 17.201 1.00 93.44 111 LEU A O 1
ATOM 897 N N . PRO A 1 112 ? -11.692 2.603 15.244 1.00 94.75 112 PRO A N 1
ATOM 898 C CA . PRO A 1 112 ? -12.555 1.585 15.837 1.00 94.75 112 PRO A CA 1
ATOM 899 C C . PRO A 1 112 ? -11.739 0.469 16.505 1.00 94.75 112 PRO A C 1
ATOM 901 O O . PRO A 1 112 ? -10.547 0.314 16.266 1.00 94.75 112 PRO A O 1
ATOM 904 N N . TYR A 1 113 ? -12.395 -0.357 17.328 1.00 94.06 113 TYR A N 1
ATOM 905 C CA . TYR A 1 113 ? -11.746 -1.375 18.176 1.00 94.06 113 TYR A CA 1
ATOM 906 C C . TYR A 1 113 ? -10.830 -2.353 17.426 1.00 94.06 113 TYR A C 1
ATOM 908 O O . TYR A 1 113 ? -9.849 -2.834 17.995 1.00 94.06 113 TYR A O 1
ATOM 916 N N . CYS A 1 114 ? -11.160 -2.664 16.171 1.00 91.94 114 CYS A N 1
ATOM 917 C CA . CYS A 1 114 ? -10.430 -3.636 15.368 1.00 91.94 114 CYS A CA 1
ATOM 918 C C . CYS A 1 114 ? -9.201 -3.036 14.664 1.00 91.94 114 CYS A C 1
ATOM 920 O O . CYS A 1 114 ? -8.457 -3.763 14.005 1.00 91.94 114 CYS A O 1
ATOM 922 N N . VAL A 1 115 ? -8.970 -1.726 14.811 1.00 92.69 115 VAL A N 1
ATOM 923 C CA . VAL A 1 115 ? -7.923 -0.972 14.121 1.00 92.69 115 VAL A CA 1
ATOM 924 C C . VAL A 1 115 ? -6.995 -0.288 15.123 1.00 92.69 115 VAL A C 1
ATOM 926 O O . VAL A 1 115 ? -7.432 0.290 16.117 1.00 92.69 115 VAL A O 1
ATOM 929 N N . LYS A 1 116 ? -5.689 -0.346 14.860 1.00 90.94 116 LYS A N 1
ATOM 930 C CA . LYS A 1 116 ? -4.653 0.342 15.641 1.00 90.94 116 LYS A CA 1
ATOM 931 C C . LYS A 1 116 ? -3.660 1.028 14.713 1.00 90.94 116 LYS A C 1
ATOM 933 O O . LYS A 1 116 ? -3.339 0.486 13.659 1.00 90.94 116 LYS A O 1
ATOM 938 N N . GLU A 1 117 ? -3.139 2.178 15.129 1.00 88.00 117 GLU A N 1
ATOM 939 C CA . GLU A 1 117 ? -2.028 2.836 14.434 1.00 88.00 117 GLU A CA 1
ATOM 940 C C . GLU A 1 117 ? -0.790 1.938 14.449 1.00 88.00 117 GLU A C 1
ATOM 942 O O . GLU A 1 117 ? -0.391 1.416 15.495 1.00 88.00 117 GLU A O 1
ATOM 947 N N . ALA A 1 118 ? -0.172 1.763 13.288 1.00 77.38 118 ALA A N 1
ATOM 948 C CA . ALA A 1 118 ? 1.003 0.925 13.130 1.00 77.38 118 ALA A CA 1
ATOM 949 C C . ALA A 1 118 ? 2.269 1.800 13.124 1.00 77.38 118 ALA A C 1
ATOM 951 O O . ALA A 1 118 ? 2.912 1.974 12.096 1.00 77.38 118 ALA A O 1
ATOM 952 N N . LYS A 1 119 ? 2.600 2.368 14.294 1.00 67.88 119 LYS A N 1
ATOM 953 C CA . LYS A 1 119 ? 3.722 3.315 14.487 1.00 67.88 119 LYS A CA 1
ATOM 954 C C . LYS A 1 119 ? 5.117 2.700 14.312 1.00 67.88 119 LYS A C 1
ATOM 956 O O . LYS A 1 119 ? 6.070 3.434 14.113 1.00 67.88 119 LYS A O 1
ATOM 961 N N . ASP A 1 120 ? 5.211 1.370 14.347 1.00 59.03 120 ASP A N 1
ATOM 962 C CA . ASP A 1 120 ? 6.461 0.609 14.184 1.00 59.03 120 ASP A CA 1
ATOM 963 C C . ASP A 1 120 ? 6.466 -0.274 12.923 1.00 59.03 120 ASP A C 1
ATOM 965 O O . ASP A 1 120 ? 7.318 -1.149 12.762 1.00 59.03 120 ASP A O 1
ATOM 969 N N . LEU A 1 121 ? 5.499 -0.093 12.018 1.00 54.53 121 LEU A N 1
ATOM 970 C CA . LEU A 1 121 ? 5.460 -0.850 10.771 1.00 54.53 121 LEU A CA 1
ATOM 971 C C . LEU A 1 121 ? 6.210 -0.080 9.679 1.00 54.53 121 LEU A C 1
ATOM 973 O O . LEU A 1 121 ? 5.616 0.642 8.881 1.00 54.53 121 LEU A O 1
ATOM 977 N N . SER A 1 122 ? 7.509 -0.355 9.539 1.00 56.12 122 SER A N 1
ATOM 978 C CA . SER A 1 122 ? 8.182 -0.278 8.233 1.00 56.12 122 SER A CA 1
ATOM 979 C C . SER A 1 122 ? 7.721 -1.425 7.314 1.00 56.12 122 SER A C 1
ATOM 981 O O . SER A 1 122 ? 8.513 -2.116 6.674 1.00 56.12 122 SER A O 1
ATOM 983 N N . PHE A 1 123 ? 6.412 -1.668 7.268 1.00 50.28 123 PHE A N 1
ATOM 984 C CA . PHE A 1 123 ? 5.802 -2.662 6.405 1.00 50.28 123 PHE A CA 1
ATOM 985 C C . PHE A 1 123 ? 4.823 -1.935 5.498 1.00 50.28 123 PHE A C 1
ATOM 987 O O . PHE A 1 123 ? 3.812 -1.406 5.956 1.00 50.28 123 PHE A O 1
ATOM 994 N N . SER A 1 124 ? 5.190 -1.868 4.222 1.00 50.50 124 SER A N 1
ATOM 995 C CA . SER A 1 124 ? 4.427 -1.263 3.142 1.00 50.50 124 SER A CA 1
ATOM 996 C C . SER A 1 124 ? 2.993 -1.786 3.157 1.00 50.50 124 SER A C 1
ATOM 998 O O . SER A 1 124 ? 2.737 -2.921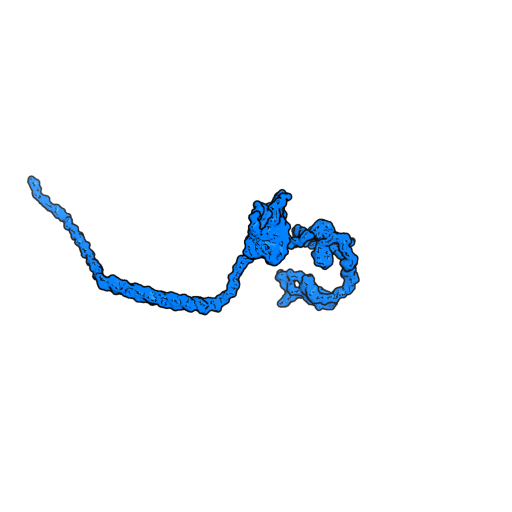 2.755 1.00 50.50 124 SER A O 1
ATOM 1000 N N . ILE A 1 125 ? 2.049 -0.968 3.621 1.00 53.94 125 ILE A N 1
ATOM 1001 C CA . ILE A 1 125 ? 0.638 -1.200 3.328 1.00 53.94 125 ILE A CA 1
ATOM 1002 C C . ILE A 1 125 ? 0.516 -1.060 1.812 1.00 53.94 125 ILE A C 1
ATOM 1004 O O . ILE A 1 125 ? 0.783 0.004 1.257 1.00 53.94 125 ILE A O 1
ATOM 1008 N N . ALA A 1 126 ? 0.180 -2.154 1.134 1.00 58.38 126 ALA A N 1
ATOM 1009 C CA . ALA A 1 126 ? -0.118 -2.120 -0.287 1.00 58.38 126 ALA A CA 1
ATOM 1010 C C . ALA A 1 126 ? -1.466 -1.413 -0.466 1.00 58.38 126 ALA A C 1
ATOM 1012 O O . ALA A 1 126 ? -2.529 -2.016 -0.325 1.00 58.38 126 ALA A O 1
ATOM 1013 N N . ILE A 1 127 ? -1.411 -0.105 -0.705 1.00 73.31 127 ILE A N 1
ATOM 1014 C CA . ILE A 1 127 ? -2.573 0.688 -1.093 1.00 73.31 127 ILE A CA 1
ATOM 1015 C C . ILE A 1 127 ? -2.831 0.392 -2.570 1.00 73.31 127 ILE A C 1
ATOM 1017 O O . ILE A 1 127 ? -2.016 0.735 -3.424 1.00 73.31 127 ILE A O 1
ATOM 1021 N N . CYS A 1 128 ? -3.944 -0.280 -2.853 1.00 83.25 128 CYS A N 1
ATOM 1022 C CA . CYS A 1 128 ? -4.370 -0.584 -4.214 1.00 83.25 128 CYS A CA 1
ATOM 1023 C C . CYS A 1 128 ? -5.280 0.518 -4.760 1.00 83.25 128 CYS A C 1
ATOM 1025 O O . CYS A 1 128 ? -5.975 1.203 -4.005 1.00 83.25 128 CYS A O 1
ATOM 1027 N N . SER A 1 129 ? -5.276 0.699 -6.080 1.00 82.75 129 SER A N 1
ATOM 1028 C CA . SER A 1 129 ? -6.147 1.670 -6.747 1.00 82.75 129 SER A CA 1
ATOM 1029 C C . SER A 1 129 ? -7.625 1.265 -6.627 1.00 82.75 129 SER A C 1
ATOM 1031 O O . SER A 1 129 ? -7.945 0.126 -6.308 1.00 82.75 129 SER A O 1
ATOM 1033 N N . LYS A 1 130 ? -8.551 2.184 -6.939 1.00 79.56 130 LYS A N 1
ATOM 1034 C CA . LYS A 1 130 ? -10.017 2.034 -6.772 1.00 79.56 130 LYS A CA 1
ATOM 1035 C C . LYS A 1 130 ? -10.643 0.766 -7.401 1.00 79.56 130 LYS A C 1
ATOM 1037 O O . LYS A 1 130 ? -11.754 0.400 -7.034 1.00 79.56 130 LYS A O 1
ATOM 1042 N N . GLU A 1 131 ? -9.953 0.115 -8.333 1.00 87.50 131 GLU A N 1
ATOM 1043 C CA . GLU A 1 131 ? -10.407 -1.068 -9.089 1.00 87.50 131 GLU A CA 1
ATOM 1044 C C . GLU A 1 131 ? -9.481 -2.283 -8.898 1.00 87.50 131 GLU A C 1
ATOM 1046 O O . GLU A 1 131 ? -9.602 -3.299 -9.585 1.00 87.50 131 GLU A O 1
ATOM 1051 N N . GLU A 1 132 ? -8.547 -2.176 -7.956 1.00 91.56 132 GLU A N 1
ATOM 1052 C CA . GLU A 1 132 ? -7.564 -3.194 -7.628 1.00 91.56 132 GLU A CA 1
ATOM 1053 C C . GLU A 1 132 ? -7.799 -3.728 -6.212 1.00 91.56 132 GLU A C 1
ATOM 1055 O O . GLU A 1 132 ? -8.210 -3.011 -5.300 1.00 91.56 132 GLU A O 1
ATOM 1060 N N . VAL A 1 133 ? -7.490 -5.003 -6.016 1.00 90.38 133 VAL A N 1
ATOM 1061 C CA . VAL A 1 133 ? -7.573 -5.709 -4.741 1.00 90.38 133 VAL A CA 1
ATOM 1062 C C . VAL A 1 133 ? -6.207 -6.307 -4.445 1.00 90.38 133 VAL A C 1
ATOM 1064 O O . VAL A 1 133 ? -5.569 -6.889 -5.321 1.00 90.38 133 VAL A O 1
ATOM 1067 N N . TYR A 1 134 ? -5.739 -6.175 -3.207 1.00 87.56 134 TYR A N 1
ATOM 1068 C CA . TYR A 1 134 ? -4.500 -6.830 -2.808 1.00 87.56 134 TYR A CA 1
ATOM 1069 C C . TYR A 1 134 ? -4.707 -8.345 -2.755 1.00 87.56 134 TYR A C 1
ATOM 1071 O O . TYR A 1 134 ? -5.560 -8.840 -2.017 1.00 87.56 134 TYR A O 1
ATOM 1079 N N . SER A 1 135 ? -3.904 -9.078 -3.519 1.00 85.06 135 SER A N 1
ATOM 1080 C CA . SER A 1 135 ? -3.830 -10.532 -3.474 1.00 85.06 135 SER A CA 1
ATOM 1081 C C . SER A 1 135 ? -2.465 -10.949 -2.958 1.00 85.06 135 SER A C 1
ATOM 1083 O O . SER A 1 135 ? -1.444 -10.440 -3.411 1.00 85.06 135 SER A O 1
ATOM 1085 N N . GLU A 1 136 ? -2.428 -11.918 -2.045 1.00 86.12 136 GLU A N 1
ATOM 1086 C CA . GLU A 1 136 ? -1.172 -12.447 -1.498 1.00 86.12 136 GLU A CA 1
ATOM 1087 C C . GLU A 1 136 ? -0.385 -13.292 -2.511 1.00 86.12 136 GLU A C 1
ATOM 1089 O O . GLU A 1 136 ? 0.807 -13.524 -2.315 1.00 86.12 136 GLU A O 1
ATOM 1094 N N . CYS A 1 137 ? -1.027 -13.755 -3.593 1.00 84.44 137 CYS A N 1
ATOM 1095 C CA . CYS A 1 137 ? -0.426 -14.755 -4.479 1.00 84.44 137 CYS A CA 1
ATOM 1096 C C . CYS A 1 137 ? -0.689 -14.567 -5.977 1.00 84.44 137 CYS A C 1
ATOM 1098 O O . CYS A 1 137 ? 0.047 -15.120 -6.800 1.00 84.44 137 CYS A O 1
ATOM 1100 N N . GLN A 1 138 ? -1.715 -13.806 -6.365 1.00 86.12 138 GLN A N 1
ATOM 1101 C CA . GLN A 1 138 ? -2.160 -13.749 -7.763 1.00 86.12 138 GLN A CA 1
ATOM 1102 C C . GLN A 1 138 ? -1.421 -12.723 -8.624 1.00 86.12 138 GLN A C 1
ATOM 1104 O O . GLN A 1 138 ? -1.690 -12.662 -9.820 1.00 86.12 138 GLN A O 1
ATOM 1109 N N . GLY A 1 139 ? -0.459 -11.972 -8.082 1.00 86.50 139 GLY A N 1
ATOM 1110 C CA . GLY A 1 139 ? 0.243 -10.934 -8.840 1.00 86.50 139 GLY A CA 1
ATOM 1111 C C . GLY A 1 139 ? 0.948 -11.440 -10.096 1.00 86.50 139 GLY A C 1
ATOM 1112 O O . GLY A 1 139 ? 0.986 -10.767 -11.117 1.00 86.50 139 GLY A O 1
ATOM 1113 N N . HIS A 1 140 ? 1.449 -12.675 -10.064 1.00 83.56 140 HIS A N 1
ATOM 1114 C CA . HIS A 1 140 ? 2.107 -13.306 -11.212 1.00 83.56 140 HIS A CA 1
ATOM 1115 C C . HIS A 1 140 ? 1.139 -13.838 -12.286 1.00 83.56 140 HIS A C 1
ATOM 1117 O O . HIS A 1 140 ? 1.586 -14.274 -13.345 1.00 83.56 140 HIS A O 1
ATOM 1123 N N . CYS A 1 141 ? -0.162 -13.854 -11.993 1.00 87.50 141 CYS A N 1
ATOM 1124 C CA . CYS A 1 141 ? -1.214 -14.490 -12.789 1.00 87.50 141 CYS A CA 1
ATOM 1125 C C . CYS A 1 141 ? -2.334 -13.537 -13.193 1.00 87.50 141 CYS A C 1
ATOM 1127 O O . CYS A 1 141 ? -3.398 -13.973 -13.639 1.00 87.50 141 CYS A O 1
ATOM 1129 N N . GLU A 1 142 ? -2.114 -12.242 -13.018 1.00 89.38 142 GLU A N 1
ATOM 1130 C CA . GLU A 1 142 ? -3.072 -11.228 -13.406 1.00 89.38 142 GLU A CA 1
ATOM 1131 C C . GLU A 1 142 ? -3.317 -11.246 -14.925 1.00 89.38 142 GLU A C 1
ATOM 1133 O O . GLU A 1 142 ? -2.387 -11.330 -15.730 1.00 89.38 142 GLU A O 1
ATOM 1138 N N . ARG A 1 143 ? -4.594 -11.176 -15.314 1.00 87.62 143 ARG A N 1
ATOM 1139 C CA . ARG A 1 143 ? -5.026 -11.090 -16.714 1.00 87.62 143 ARG A CA 1
ATOM 1140 C C . ARG A 1 143 ? -4.796 -9.684 -17.262 1.00 87.62 143 ARG A C 1
ATOM 1142 O O . ARG A 1 143 ? -5.036 -8.692 -16.575 1.00 87.62 143 ARG A O 1
ATOM 1149 N N . THR A 1 144 ? -4.446 -9.601 -18.538 1.00 89.31 144 THR A N 1
ATOM 1150 C CA . THR A 1 144 ? -4.276 -8.341 -19.268 1.00 89.31 144 THR A CA 1
ATOM 1151 C C . THR A 1 144 ? -5.124 -8.339 -20.538 1.00 89.31 144 THR A C 1
ATOM 1153 O O . THR A 1 144 ? -5.494 -9.395 -21.053 1.00 89.31 144 THR A O 1
ATOM 1156 N N . CYS A 1 145 ? -5.392 -7.164 -21.106 1.00 87.62 145 CYS A N 1
ATOM 1157 C CA . CYS A 1 145 ? -6.087 -7.070 -22.396 1.00 87.62 145 CYS A CA 1
ATOM 1158 C C . CYS A 1 145 ? -5.362 -7.818 -23.537 1.00 87.62 145 CYS A C 1
ATOM 1160 O O . CYS A 1 145 ? -6.001 -8.271 -24.489 1.00 87.62 145 CYS A O 1
ATOM 1162 N N . SER A 1 146 ? -4.042 -7.998 -23.429 1.00 82.94 146 SER A N 1
ATOM 1163 C CA . SER A 1 146 ? -3.209 -8.673 -24.432 1.00 82.94 146 SER A CA 1
ATOM 1164 C C . SER A 1 146 ? -3.263 -10.202 -24.368 1.00 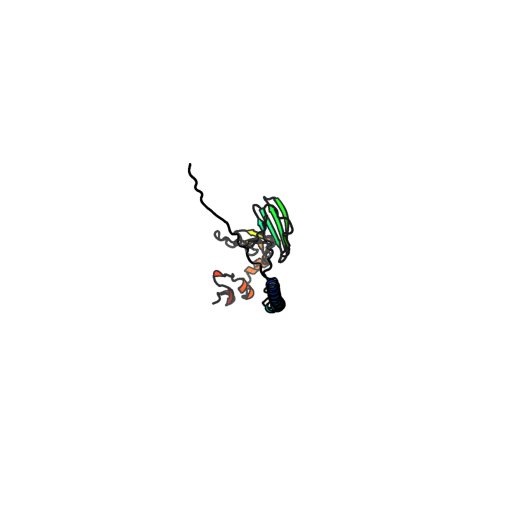82.94 146 SER A C 1
ATOM 1166 O O . SER A 1 146 ? -2.830 -10.855 -25.316 1.00 82.94 146 SER A O 1
ATOM 1168 N N . ASP A 1 147 ? -3.765 -10.789 -23.275 1.00 82.25 147 ASP A N 1
ATOM 1169 C CA . ASP A 1 147 ? -3.722 -12.240 -23.042 1.00 82.25 147 ASP A CA 1
ATOM 1170 C C . ASP A 1 147 ? -5.095 -12.892 -22.807 1.00 82.25 147 ASP A C 1
ATOM 1172 O O . ASP A 1 147 ? -5.176 -14.039 -22.363 1.00 82.25 147 ASP A O 1
ATOM 1176 N N . LEU A 1 148 ? -6.171 -12.186 -23.174 1.00 81.44 148 LEU A N 1
ATOM 1177 C CA . LEU A 1 148 ? -7.554 -12.671 -23.099 1.00 81.44 148 LEU A CA 1
ATOM 1178 C C . LEU A 1 148 ? -7.782 -13.955 -23.913 1.00 81.44 148 LEU A C 1
ATOM 1180 O O . LEU A 1 148 ? -8.341 -14.919 -23.396 1.00 81.44 148 LEU A O 1
ATOM 1184 N N . ASP A 1 149 ? -7.327 -13.982 -25.169 1.00 75.69 149 ASP A N 1
ATOM 1185 C CA . ASP A 1 149 ? -7.542 -15.122 -26.076 1.00 75.69 149 ASP A CA 1
ATOM 1186 C C . ASP A 1 149 ? -6.555 -16.268 -25.815 1.00 75.69 149 ASP A C 1
ATOM 1188 O O . ASP A 1 149 ? -6.829 -17.438 -26.096 1.00 75.69 149 ASP A O 1
ATOM 1192 N N . LYS A 1 150 ? -5.378 -15.930 -25.280 1.00 76.38 150 LYS A N 1
ATOM 1193 C CA . LYS A 1 150 ? -4.316 -16.883 -24.974 1.00 76.38 150 LYS A CA 1
ATOM 1194 C C . LYS A 1 150 ? -3.699 -16.556 -23.618 1.00 76.38 150 LYS A C 1
ATOM 1196 O O . LYS A 1 150 ? -2.692 -15.849 -23.565 1.00 76.38 150 LYS A O 1
ATOM 1201 N N . PRO A 1 151 ? -4.264 -17.121 -22.541 1.00 75.00 151 PRO A N 1
ATOM 1202 C CA . PRO A 1 151 ? -3.748 -16.937 -21.207 1.00 75.00 151 PRO A CA 1
ATOM 1203 C C . PRO A 1 151 ? -2.255 -17.222 -21.094 1.00 75.00 151 PRO A C 1
ATOM 1205 O O . PRO A 1 151 ? -1.790 -18.297 -21.484 1.00 75.00 151 PRO A O 1
ATOM 1208 N N . SER A 1 152 ? -1.516 -16.292 -20.493 1.00 74.00 152 SER A N 1
ATOM 1209 C CA . SER A 1 152 ? -0.153 -16.552 -20.036 1.00 74.00 152 SER A CA 1
ATOM 1210 C C . SER A 1 152 ? -0.137 -17.766 -19.102 1.00 74.00 152 SER A C 1
ATOM 1212 O O . SER A 1 152 ? -1.041 -17.942 -18.280 1.00 74.00 152 SER A O 1
ATOM 1214 N N . PHE A 1 153 ? 0.879 -18.625 -19.240 1.00 80.69 153 PHE A N 1
ATOM 1215 C CA . PHE A 1 153 ? 1.026 -19.786 -18.369 1.00 80.69 153 PHE A CA 1
ATOM 1216 C C . PHE A 1 153 ? 1.293 -19.332 -16.932 1.00 80.69 153 PHE A C 1
ATOM 1218 O O . PHE A 1 153 ? 2.293 -18.678 -16.643 1.00 80.69 153 PHE A O 1
ATOM 1225 N N . CYS A 1 154 ? 0.396 -19.740 -16.046 1.00 82.12 154 CYS A N 1
ATOM 1226 C CA . CYS A 1 154 ? 0.458 -19.504 -14.617 1.00 82.12 154 CYS A CA 1
ATOM 1227 C C . CYS A 1 154 ? 1.179 -20.658 -13.925 1.00 82.12 154 CYS A C 1
ATOM 1229 O O . CYS A 1 154 ? 0.652 -21.769 -13.852 1.00 82.12 154 CYS A O 1
ATOM 1231 N N . ALA A 1 155 ? 2.391 -20.413 -13.430 1.00 84.38 155 ALA A N 1
ATOM 1232 C CA . ALA A 1 155 ? 3.164 -21.435 -12.736 1.00 84.38 155 ALA A CA 1
ATOM 1233 C C . ALA A 1 155 ? 2.595 -21.661 -11.319 1.00 84.38 155 ALA A C 1
ATOM 1235 O O . ALA A 1 155 ? 2.702 -20.770 -10.483 1.00 84.38 155 ALA A O 1
ATOM 1236 N N . PRO A 1 156 ? 2.069 -22.855 -10.987 1.00 79.94 156 PRO A N 1
ATOM 1237 C CA . PRO A 1 156 ? 1.316 -23.080 -9.745 1.00 79.94 156 PRO A CA 1
ATOM 1238 C C . PRO A 1 156 ? 2.149 -22.952 -8.460 1.00 79.94 156 PRO A C 1
ATOM 1240 O O . PRO A 1 156 ? 1.591 -22.833 -7.377 1.00 79.94 156 PRO A O 1
ATOM 1243 N N . ASN A 1 157 ? 3.480 -22.984 -8.573 1.00 84.56 157 ASN A N 1
ATOM 1244 C CA . ASN A 1 157 ? 4.406 -22.869 -7.444 1.00 84.56 157 ASN A CA 1
ATOM 1245 C C . ASN A 1 157 ? 4.993 -21.456 -7.294 1.00 84.56 157 ASN A C 1
ATOM 1247 O O . ASN A 1 157 ? 5.877 -21.247 -6.464 1.00 84.56 157 ASN A O 1
ATOM 1251 N N . VAL A 1 158 ? 4.564 -20.505 -8.126 1.00 82.88 158 VAL A N 1
ATOM 1252 C CA . VAL A 1 158 ? 4.962 -19.101 -8.022 1.00 82.88 158 VAL A CA 1
ATOM 1253 C C . VAL A 1 158 ? 3.863 -18.365 -7.271 1.00 82.88 158 VAL A C 1
ATOM 1255 O O . VAL A 1 158 ? 2.682 -18.573 -7.512 1.00 82.88 158 VAL A O 1
ATOM 1258 N N . CYS A 1 159 ? 4.257 -17.529 -6.321 1.00 85.25 159 CYS A N 1
ATOM 1259 C CA . CYS A 1 159 ? 3.337 -16.766 -5.498 1.00 85.25 159 CYS A CA 1
ATOM 1260 C C . CYS A 1 159 ? 3.903 -15.364 -5.350 1.00 85.25 159 CYS A C 1
ATOM 1262 O O . CYS A 1 159 ? 5.022 -15.197 -4.861 1.00 85.25 159 CYS A O 1
ATOM 1264 N N . VAL A 1 160 ? 3.167 -14.370 -5.840 1.00 84.19 160 VAL A N 1
ATOM 1265 C CA . VAL A 1 160 ? 3.591 -12.970 -5.798 1.00 84.19 160 VAL A CA 1
ATOM 1266 C C . VAL A 1 160 ? 2.444 -12.154 -5.232 1.00 84.19 160 VAL A C 1
ATOM 1268 O O . VAL A 1 160 ? 1.366 -12.114 -5.827 1.00 84.19 160 VAL A O 1
ATOM 1271 N N . GLY A 1 161 ? 2.693 -11.528 -4.083 1.00 84.81 161 GLY A N 1
ATOM 1272 C CA . GLY A 1 161 ? 1.763 -10.592 -3.471 1.00 84.81 161 GLY A CA 1
ATOM 1273 C C . GLY A 1 161 ? 1.780 -9.260 -4.209 1.00 84.81 161 GLY A C 1
ATOM 1274 O O . GLY A 1 161 ? 2.842 -8.647 -4.339 1.00 84.81 161 GLY A O 1
ATOM 1275 N N . SER A 1 162 ? 0.632 -8.818 -4.713 1.00 86.44 162 SER A N 1
ATOM 1276 C CA . SER A 1 162 ? 0.484 -7.513 -5.363 1.00 86.44 162 SER A CA 1
ATOM 1277 C C . SER A 1 162 ? -0.972 -7.056 -5.383 1.00 86.44 162 SER A C 1
ATOM 1279 O O . SER A 1 162 ? -1.897 -7.832 -5.146 1.00 86.44 162 SER A O 1
ATOM 1281 N N . CYS A 1 163 ? -1.179 -5.784 -5.713 1.00 90.69 163 CYS A N 1
ATOM 1282 C CA . CYS A 1 163 ? -2.474 -5.318 -6.186 1.00 90.69 163 CYS A CA 1
ATOM 1283 C C . CYS A 1 163 ? -2.763 -5.967 -7.541 1.00 90.69 163 CYS A C 1
ATOM 1285 O O . CYS A 1 163 ? -1.911 -5.943 -8.430 1.00 90.69 163 CYS A O 1
ATOM 1287 N N . VAL A 1 164 ? -3.934 -6.579 -7.663 1.00 92.56 164 VAL A N 1
ATOM 1288 C CA . VAL A 1 164 ? -4.436 -7.183 -8.897 1.00 92.56 164 VAL A CA 1
ATOM 1289 C C . VAL A 1 164 ? -5.802 -6.599 -9.223 1.00 92.56 164 VAL A C 1
ATOM 1291 O O . VAL A 1 164 ? -6.515 -6.166 -8.320 1.00 92.56 164 VAL A O 1
ATOM 1294 N N . CYS A 1 165 ? -6.186 -6.581 -10.491 1.00 93.94 165 CYS A N 1
ATOM 1295 C CA . CYS A 1 165 ? -7.506 -6.133 -10.898 1.00 93.94 165 CYS A CA 1
ATOM 1296 C C . CYS A 1 165 ? -8.602 -6.936 -10.197 1.00 93.94 165 CYS A C 1
ATOM 1298 O O . CYS A 1 165 ? -8.502 -8.155 -10.033 1.00 93.94 165 CYS A O 1
ATOM 1300 N N . GLY A 1 166 ? -9.639 -6.219 -9.762 1.00 90.06 166 GLY A N 1
ATOM 1301 C CA . GLY A 1 166 ? -10.809 -6.816 -9.134 1.00 90.06 166 GLY A CA 1
ATOM 1302 C C . GLY A 1 166 ? -11.505 -7.836 -10.038 1.00 90.06 166 GLY A C 1
ATOM 1303 O O . GLY A 1 166 ? -11.236 -7.947 -11.235 1.00 90.06 166 GLY A O 1
ATOM 1304 N N . GLU A 1 167 ? -12.427 -8.595 -9.454 1.00 87.62 167 GLU A N 1
ATOM 1305 C CA . GLU A 1 167 ? -13.154 -9.644 -10.168 1.00 87.62 167 GLU A CA 1
ATOM 1306 C C . GLU A 1 167 ? -13.834 -9.112 -11.445 1.00 87.62 167 GLU A C 1
ATOM 1308 O O . GLU A 1 167 ? -14.518 -8.090 -11.427 1.00 87.62 167 GLU A O 1
ATOM 1313 N N . GLY A 1 168 ? -13.627 -9.808 -12.569 1.00 85.44 168 GLY A N 1
ATOM 1314 C CA . GLY A 1 168 ? -14.183 -9.436 -13.876 1.00 85.44 168 GLY A CA 1
ATOM 1315 C C . GLY A 1 168 ? -13.434 -8.321 -14.619 1.00 85.44 168 GLY A C 1
ATOM 1316 O O . GLY A 1 168 ? -13.798 -8.008 -15.753 1.00 85.44 168 GLY A O 1
ATOM 1317 N N . LEU A 1 169 ? -12.383 -7.751 -14.023 1.00 92.00 169 LEU A N 1
ATOM 1318 C CA . LEU A 1 169 ? -11.528 -6.747 -14.650 1.00 92.00 169 LEU A CA 1
ATOM 1319 C C . LEU A 1 169 ? -10.196 -7.354 -15.103 1.00 92.00 169 LEU A C 1
ATOM 1321 O O . LEU A 1 169 ? -9.712 -8.347 -14.560 1.00 92.00 169 LEU A O 1
ATOM 1325 N N . VAL A 1 170 ? -9.589 -6.726 -16.103 1.00 92.25 170 VAL A N 1
ATOM 1326 C CA . VAL A 1 170 ? -8.265 -7.071 -16.626 1.00 92.25 170 VAL A CA 1
ATOM 1327 C C . VAL A 1 170 ? -7.414 -5.819 -16.748 1.00 92.25 170 VAL A C 1
ATOM 1329 O O . VAL A 1 170 ? -7.939 -4.714 -16.900 1.00 92.25 170 VAL A O 1
ATOM 1332 N N . ARG A 1 171 ? -6.092 -5.978 -16.692 1.00 92.25 171 ARG A N 1
ATOM 1333 C CA . ARG A 1 171 ? -5.181 -4.840 -16.797 1.00 92.25 171 ARG A CA 1
ATOM 1334 C C . ARG A 1 171 ? -5.037 -4.394 -18.254 1.00 92.25 171 ARG A C 1
ATOM 1336 O O . ARG A 1 171 ? -4.596 -5.163 -19.114 1.00 92.25 171 ARG A O 1
ATOM 1343 N N . GLY A 1 172 ? -5.423 -3.153 -18.520 1.00 87.44 172 GLY A N 1
ATOM 1344 C CA . GLY A 1 172 ? -5.237 -2.481 -19.800 1.00 87.44 172 GLY A CA 1
ATOM 1345 C C . GLY A 1 172 ? -3.781 -2.091 -20.046 1.00 87.44 172 GLY A C 1
ATOM 1346 O O . GLY A 1 172 ? -2.924 -2.164 -19.159 1.00 87.44 172 GLY A O 1
ATOM 1347 N N . SER A 1 173 ? -3.489 -1.645 -21.265 1.00 83.12 173 SER A N 1
ATOM 1348 C CA . SER A 1 173 ? -2.146 -1.189 -21.657 1.00 83.12 173 SER A CA 1
ATOM 1349 C C . SER A 1 173 ? -1.693 0.086 -20.934 1.00 83.12 173 SER A C 1
ATOM 1351 O O . SER A 1 173 ? -0.494 0.328 -20.797 1.00 83.12 173 SER A O 1
ATOM 1353 N N . ASP A 1 174 ? -2.641 0.880 -20.431 1.00 81.94 174 ASP A N 1
ATOM 1354 C CA . ASP A 1 174 ? -2.401 2.068 -19.609 1.00 81.94 174 ASP A CA 1
ATOM 1355 C C . ASP A 1 174 ? -2.178 1.741 -18.120 1.00 81.94 174 ASP A C 1
ATOM 1357 O O . ASP A 1 174 ? -1.967 2.645 -17.309 1.00 81.94 174 ASP A O 1
ATOM 1361 N N . GLY A 1 175 ? -2.211 0.453 -17.762 1.00 83.88 175 GLY A N 1
ATOM 1362 C CA . GLY A 1 175 ? -2.028 -0.039 -16.404 1.00 83.88 175 GLY A CA 1
ATOM 1363 C C . GLY A 1 175 ? -3.283 0.017 -15.534 1.00 83.88 175 GLY A C 1
ATOM 1364 O O . GLY A 1 175 ? -3.186 -0.360 -14.368 1.00 83.88 175 GLY A O 1
ATOM 1365 N N . LYS A 1 176 ? -4.442 0.445 -16.056 1.00 89.06 176 LYS A N 1
ATOM 1366 C CA . LYS A 1 176 ? -5.707 0.486 -15.304 1.00 89.06 176 LYS A CA 1
ATOM 1367 C C . LYS A 1 176 ? -6.495 -0.810 -15.438 1.00 89.06 176 LYS A C 1
ATOM 1369 O O . LYS A 1 176 ? -6.313 -1.565 -16.389 1.00 89.06 176 LYS A O 1
ATOM 1374 N N . CYS A 1 177 ? -7.394 -1.049 -14.492 1.00 91.75 177 CYS A N 1
ATOM 1375 C CA . CYS A 1 177 ? -8.287 -2.195 -14.529 1.00 91.75 177 CYS A CA 1
ATOM 1376 C C . CYS A 1 177 ? -9.547 -1.841 -15.307 1.00 91.75 177 CYS A C 1
ATOM 1378 O O . CYS A 1 177 ? -10.281 -0.925 -14.958 1.00 91.75 177 CYS A O 1
ATOM 1380 N N . VAL A 1 178 ? -9.789 -2.565 -16.388 1.00 91.69 178 VAL A N 1
ATOM 1381 C CA . VAL A 1 178 ? -10.900 -2.307 -17.301 1.00 91.69 178 VAL A CA 1
ATOM 1382 C C . VAL A 1 178 ? -11.696 -3.587 -17.516 1.00 91.69 178 VAL A C 1
ATOM 1384 O O . VAL A 1 178 ? -11.207 -4.687 -17.261 1.00 91.69 178 VAL A O 1
ATOM 1387 N N . SER A 1 179 ? -12.940 -3.469 -17.977 1.00 90.94 179 SER A N 1
ATOM 1388 C CA . SER A 1 179 ? -13.708 -4.655 -18.371 1.00 90.94 179 SER A CA 1
ATOM 1389 C C . SER A 1 179 ? -13.027 -5.336 -19.560 1.00 90.94 179 SER A C 1
ATOM 1391 O O . SER A 1 179 ? -12.583 -4.653 -20.487 1.00 90.94 179 SER A O 1
ATOM 1393 N N . ALA A 1 180 ? -13.002 -6.670 -19.583 1.00 87.00 180 ALA A N 1
ATOM 1394 C CA . ALA A 1 180 ? -12.472 -7.428 -20.719 1.00 87.00 180 ALA A CA 1
ATOM 1395 C C . ALA A 1 180 ? -13.127 -7.025 -22.059 1.00 87.00 180 ALA A C 1
ATOM 1397 O O . ALA A 1 180 ? -12.458 -6.992 -23.092 1.00 87.00 180 ALA A O 1
ATOM 1398 N N . ASP A 1 181 ? -14.404 -6.629 -22.033 1.00 85.81 181 ASP A N 1
ATOM 1399 C CA . ASP A 1 181 ? -15.150 -6.175 -23.216 1.00 85.81 181 ASP A CA 1
ATOM 1400 C C . ASP A 1 181 ? -14.704 -4.795 -23.725 1.00 85.81 181 ASP A C 1
ATOM 1402 O O . ASP A 1 181 ? -14.960 -4.431 -24.873 1.00 85.81 181 ASP A O 1
ATOM 1406 N N . SER A 1 182 ? -14.042 -4.010 -22.873 1.00 85.31 182 SER A N 1
ATOM 1407 C CA . SER A 1 182 ? -13.555 -2.666 -23.200 1.00 85.31 182 SER A CA 1
ATOM 1408 C C . SER A 1 182 ? -12.131 -2.643 -23.763 1.00 85.31 182 SER A C 1
ATOM 1410 O O . SER A 1 182 ? -11.664 -1.582 -24.181 1.00 85.31 182 SER A O 1
ATOM 1412 N N . CYS A 1 183 ? -11.459 -3.798 -23.836 1.00 84.44 183 CYS A N 1
ATOM 1413 C CA . CYS A 1 183 ? -10.144 -3.915 -24.459 1.00 84.44 183 CYS A CA 1
ATOM 1414 C C . CYS A 1 183 ? -10.243 -3.595 -25.960 1.00 84.44 183 CYS A C 1
ATOM 1416 O O . CYS A 1 183 ? -10.843 -4.332 -26.752 1.00 84.44 183 CYS A O 1
ATOM 1418 N N . THR A 1 184 ? -9.658 -2.471 -26.370 1.00 69.75 184 THR A N 1
ATOM 1419 C CA . THR A 1 184 ? -9.686 -2.032 -27.772 1.00 69.75 184 THR A CA 1
ATOM 1420 C C . THR A 1 184 ? -8.747 -2.900 -28.613 1.00 69.75 184 THR A C 1
ATOM 1422 O O . THR A 1 184 ? -7.648 -3.247 -28.189 1.00 69.75 184 THR A O 1
ATOM 1425 N N . GLY A 1 185 ? -9.138 -3.257 -29.843 1.00 60.31 185 GLY A N 1
ATOM 1426 C CA . GLY A 1 185 ? -8.335 -4.133 -30.717 1.00 60.31 185 GLY A CA 1
ATOM 1427 C C . GLY A 1 185 ? -6.919 -3.617 -31.035 1.00 60.31 185 GLY A C 1
ATOM 1428 O O . GLY A 1 185 ? -6.065 -4.389 -31.460 1.00 60.31 185 GLY A O 1
ATOM 1429 N N . THR A 1 186 ? -6.636 -2.337 -30.786 1.00 54.31 186 THR A N 1
ATOM 1430 C CA . THR A 1 186 ? -5.293 -1.744 -30.838 1.00 54.31 186 THR A CA 1
ATOM 1431 C C . THR A 1 186 ? -4.349 -2.262 -29.751 1.00 54.31 186 THR A C 1
ATOM 1433 O O . THR A 1 186 ? -3.154 -2.352 -30.007 1.00 54.31 186 THR A O 1
ATOM 1436 N N . GLU A 1 187 ? -4.852 -2.680 -28.586 1.00 51.81 187 GLU A N 1
ATOM 1437 C CA . GLU A 1 187 ? -4.041 -3.322 -27.536 1.00 51.81 187 GLU A CA 1
ATOM 1438 C C . GLU A 1 187 ? -3.598 -4.730 -27.951 1.00 51.81 187 GLU A C 1
ATOM 1440 O O . GLU A 1 187 ? -2.475 -5.143 -27.671 1.00 51.81 187 GLU A O 1
ATOM 1445 N N . ARG A 1 188 ? -4.434 -5.421 -28.737 1.00 49.41 188 ARG A N 1
ATOM 1446 C CA . ARG A 1 188 ? -4.086 -6.695 -29.384 1.00 49.41 188 ARG A CA 1
ATOM 1447 C C . ARG A 1 188 ? -3.029 -6.510 -30.479 1.00 49.41 188 ARG A C 1
ATOM 1449 O O . ARG A 1 188 ? -2.176 -7.371 -30.660 1.00 49.41 188 ARG A O 1
ATOM 1456 N N . ALA A 1 189 ? -3.040 -5.369 -31.173 1.00 44.81 189 ALA A N 1
ATOM 1457 C CA . ALA A 1 189 ? -2.098 -5.069 -32.254 1.00 44.81 189 ALA A CA 1
ATOM 1458 C C . ALA A 1 189 ? -0.668 -4.750 -31.774 1.00 44.81 189 ALA A C 1
ATOM 1460 O O . ALA A 1 189 ? 0.266 -4.864 -32.566 1.00 44.81 189 ALA A O 1
ATOM 1461 N N . VAL A 1 190 ? -0.455 -4.404 -30.495 1.00 47.50 190 VAL A N 1
ATOM 1462 C CA . VAL A 1 190 ? 0.900 -4.185 -29.939 1.00 47.50 190 VAL A CA 1
ATOM 1463 C C . VAL A 1 190 ? 1.738 -5.472 -29.973 1.00 47.50 190 VAL A C 1
ATOM 1465 O O . VAL A 1 190 ? 2.958 -5.401 -30.105 1.00 47.50 190 VAL A O 1
ATOM 1468 N N . ALA A 1 191 ? 1.102 -6.647 -29.945 1.00 48.91 191 ALA A N 1
ATOM 1469 C CA . ALA A 1 191 ? 1.791 -7.930 -30.084 1.00 48.91 191 ALA A CA 1
ATOM 1470 C C . ALA A 1 191 ? 2.328 -8.192 -31.509 1.00 48.91 191 ALA A C 1
ATOM 1472 O O . ALA A 1 191 ? 3.268 -8.972 -31.659 1.00 48.91 191 ALA A O 1
ATOM 1473 N N . ASP A 1 192 ? 1.795 -7.511 -32.532 1.00 51.19 192 ASP A N 1
ATOM 1474 C CA . ASP A 1 192 ? 2.135 -7.755 -33.942 1.00 51.19 192 ASP A CA 1
ATOM 1475 C C . ASP A 1 192 ? 2.969 -6.640 -34.600 1.00 51.19 192 ASP A C 1
ATOM 1477 O O . ASP A 1 192 ? 3.388 -6.767 -35.757 1.00 51.19 192 ASP A O 1
ATOM 1481 N N . VAL A 1 193 ? 3.329 -5.573 -33.873 1.00 50.31 193 VAL A N 1
ATOM 1482 C CA . VAL A 1 193 ? 4.298 -4.582 -34.375 1.00 50.31 193 VAL A CA 1
ATOM 1483 C C . VAL A 1 193 ? 5.726 -5.061 -34.106 1.00 50.31 193 VAL A C 1
ATOM 1485 O O . VAL A 1 193 ? 6.413 -4.648 -33.177 1.00 50.31 193 VAL A O 1
ATOM 1488 N N . LYS A 1 194 ? 6.168 -5.976 -34.968 1.00 47.72 194 LYS A N 1
ATOM 1489 C CA . LYS A 1 194 ? 7.522 -6.063 -35.535 1.00 47.72 194 LYS A CA 1
ATOM 1490 C C . LYS A 1 194 ? 8.527 -5.037 -34.962 1.00 47.72 194 LYS A C 1
ATOM 1492 O O . LYS A 1 194 ? 8.525 -3.880 -35.361 1.00 47.72 194 LYS A O 1
ATOM 1497 N N . ALA A 1 195 ? 9.435 -5.529 -34.112 1.00 52.25 195 ALA A N 1
ATOM 1498 C CA . ALA A 1 195 ? 10.679 -4.886 -33.672 1.00 52.25 195 ALA A CA 1
ATOM 1499 C C . ALA A 1 195 ? 10.527 -3.454 -33.123 1.00 52.25 195 ALA A C 1
ATOM 1501 O O . ALA A 1 195 ? 10.803 -2.475 -33.817 1.00 52.25 195 ALA A O 1
ATOM 1502 N N . LEU A 1 196 ? 10.185 -3.331 -31.837 1.00 53.56 196 LEU A N 1
ATOM 1503 C CA . LEU A 1 196 ? 10.378 -2.071 -31.127 1.00 53.56 196 LEU A CA 1
ATOM 1504 C C . LEU A 1 196 ? 11.881 -1.759 -31.121 1.00 53.56 196 LEU A C 1
ATOM 1506 O O . LEU A 1 196 ? 12.680 -2.491 -30.533 1.00 53.56 196 LEU A O 1
ATOM 1510 N N . ALA A 1 197 ? 12.269 -0.690 -31.815 1.00 61.12 197 ALA A N 1
ATOM 1511 C CA . ALA A 1 197 ? 13.561 -0.058 -31.614 1.00 61.12 197 ALA A CA 1
ATOM 1512 C C . ALA A 1 197 ? 13.772 0.099 -30.103 1.00 61.12 197 ALA A C 1
ATOM 1514 O O . ALA A 1 197 ? 12.898 0.613 -29.409 1.00 61.12 197 ALA A O 1
ATOM 1515 N N . CYS A 1 198 ? 14.884 -0.424 -29.587 1.00 70.44 198 CYS A N 1
ATOM 1516 C CA . CYS A 1 198 ? 15.145 -0.438 -28.155 1.00 70.44 198 CYS A CA 1
ATOM 1517 C C . CYS A 1 198 ? 15.140 0.998 -27.607 1.00 70.44 198 CYS A C 1
ATOM 1519 O O . CYS A 1 198 ? 16.067 1.764 -27.870 1.00 70.44 198 CYS A O 1
ATOM 1521 N N . ASP A 1 199 ? 14.081 1.357 -26.880 1.00 78.12 199 ASP A N 1
ATOM 1522 C CA . ASP A 1 199 ? 13.965 2.624 -26.165 1.00 78.12 199 ASP A CA 1
ATOM 1523 C C . ASP A 1 199 ? 14.841 2.548 -24.899 1.00 78.12 199 ASP A C 1
ATOM 1525 O O . ASP A 1 199 ? 14.611 1.679 -24.048 1.00 78.12 199 ASP A O 1
ATOM 1529 N N . PRO A 1 200 ? 15.858 3.418 -24.742 1.00 67.75 200 PRO A N 1
ATOM 1530 C CA . PRO A 1 200 ? 16.772 3.360 -23.600 1.00 67.75 200 PRO A CA 1
ATOM 1531 C C . PRO A 1 200 ? 16.083 3.564 -22.244 1.00 67.75 200 PRO A C 1
ATOM 1533 O O . PRO A 1 200 ? 16.496 2.966 -21.249 1.00 67.75 200 PRO A O 1
ATOM 1536 N N . GLY A 1 201 ? 15.025 4.378 -22.194 1.00 70.62 201 GLY A N 1
ATOM 1537 C CA . GLY A 1 201 ? 14.260 4.647 -20.978 1.00 70.62 201 GLY A CA 1
ATOM 1538 C C . GLY A 1 201 ? 13.405 3.453 -20.561 1.00 70.62 201 GLY A C 1
ATOM 1539 O O . GLY A 1 201 ? 13.408 3.072 -19.388 1.00 70.62 201 GLY A O 1
ATOM 1540 N N . GLN A 1 202 ? 12.724 2.807 -21.511 1.00 74.38 202 GLN A N 1
ATOM 1541 C CA . GLN A 1 202 ? 11.998 1.560 -21.256 1.00 74.38 202 GLN A CA 1
ATOM 1542 C C . GLN A 1 202 ? 12.951 0.410 -20.933 1.00 74.38 202 GLN A C 1
ATOM 1544 O O . GLN A 1 202 ? 12.655 -0.380 -20.039 1.00 74.38 202 GLN A O 1
ATOM 1549 N N . CYS A 1 203 ? 14.107 0.328 -21.597 1.00 78.19 203 CYS A N 1
ATOM 1550 C CA . CYS A 1 203 ? 15.105 -0.703 -21.323 1.00 78.19 203 CYS A CA 1
ATOM 1551 C C . CYS A 1 203 ? 15.633 -0.609 -19.885 1.00 78.19 203 CYS A C 1
ATOM 1553 O O . CYS A 1 203 ? 15.700 -1.613 -19.177 1.00 78.19 203 CYS A O 1
ATOM 1555 N N . MET A 1 204 ? 15.914 0.607 -19.412 1.00 70.44 204 MET A N 1
ATOM 1556 C CA . MET A 1 204 ? 16.333 0.830 -18.031 1.00 70.44 204 MET A CA 1
ATOM 1557 C C . MET A 1 204 ? 15.253 0.419 -17.016 1.00 70.44 204 MET A C 1
ATOM 1559 O O . MET A 1 204 ? 15.588 -0.184 -16.001 1.00 70.44 204 MET A O 1
ATOM 1563 N N . ARG A 1 205 ? 13.969 0.687 -17.300 1.00 71.00 205 ARG A N 1
ATOM 1564 C CA . ARG A 1 205 ? 12.831 0.329 -16.424 1.00 71.00 205 ARG A CA 1
ATOM 1565 C C . ARG A 1 205 ? 12.457 -1.154 -16.465 1.00 71.00 205 ARG A C 1
ATOM 1567 O O . ARG A 1 205 ? 11.950 -1.678 -15.482 1.00 71.00 205 ARG A O 1
ATOM 1574 N N . SER A 1 206 ? 12.700 -1.819 -17.592 1.00 74.38 206 SER A N 1
ATOM 1575 C CA . SER A 1 206 ? 12.371 -3.238 -17.795 1.00 74.38 206 SER A CA 1
ATOM 1576 C C . SER A 1 206 ? 13.381 -4.180 -17.138 1.00 74.38 206 SER A C 1
ATOM 1578 O O . SER A 1 206 ? 13.116 -5.373 -17.003 1.00 74.38 206 SER A O 1
ATOM 1580 N N . CYS A 1 207 ? 14.545 -3.670 -16.729 1.00 74.50 207 CYS A N 1
ATOM 1581 C CA . CYS A 1 207 ? 15.508 -4.432 -15.951 1.00 74.50 207 CYS A CA 1
ATOM 1582 C C . CYS A 1 207 ? 15.142 -4.355 -14.462 1.00 74.50 207 CYS A C 1
ATOM 1584 O O . CYS A 1 207 ? 15.217 -3.271 -13.883 1.00 74.50 207 CYS A O 1
ATOM 1586 N N . PRO A 1 208 ? 14.768 -5.479 -13.822 1.00 64.19 208 PRO A N 1
ATOM 1587 C CA . PRO A 1 208 ? 14.389 -5.472 -12.418 1.00 64.19 208 PRO A CA 1
ATOM 1588 C C . PRO A 1 208 ? 15.574 -5.008 -11.569 1.00 64.19 208 PRO A C 1
ATOM 1590 O O . PRO A 1 208 ? 16.673 -5.564 -11.659 1.00 64.19 208 PRO A O 1
ATOM 1593 N N . LEU A 1 209 ? 15.345 -3.988 -10.741 1.00 62.03 209 LEU A N 1
ATOM 1594 C CA . LEU A 1 209 ? 16.300 -3.571 -9.722 1.00 62.03 209 LEU A CA 1
ATOM 1595 C C . LEU A 1 209 ? 16.451 -4.725 -8.736 1.00 62.03 209 LEU A C 1
ATOM 1597 O O . LEU A 1 209 ? 15.541 -5.021 -7.964 1.00 62.03 209 LEU A O 1
ATOM 1601 N N . ASN A 1 210 ? 17.598 -5.398 -8.788 1.00 58.69 210 ASN A N 1
ATOM 1602 C CA . ASN A 1 210 ? 17.928 -6.471 -7.864 1.00 58.69 210 ASN A CA 1
ATOM 1603 C C . ASN A 1 210 ? 19.122 -6.033 -6.998 1.00 58.69 210 ASN A C 1
ATOM 1605 O O . ASN A 1 210 ? 20.275 -6.145 -7.438 1.00 58.69 210 ASN A O 1
ATOM 1609 N N . PRO A 1 211 ? 18.863 -5.548 -5.766 1.00 57.44 211 PRO A N 1
ATOM 1610 C CA . PRO A 1 211 ? 19.906 -5.097 -4.845 1.00 57.44 211 PRO A CA 1
ATOM 1611 C C . PRO A 1 211 ? 20.872 -6.220 -4.449 1.00 57.44 211 PRO A C 1
ATOM 1613 O O . PRO A 1 211 ? 22.055 -5.968 -4.235 1.00 57.44 211 PRO A O 1
ATOM 1616 N N . PHE A 1 212 ? 20.393 -7.469 -4.405 1.00 55.81 212 PHE A N 1
ATOM 1617 C CA . PHE A 1 212 ? 21.200 -8.647 -4.079 1.00 55.81 212 PHE A CA 1
ATOM 1618 C C . PHE A 1 212 ? 22.170 -9.027 -5.206 1.00 55.81 212 PHE A C 1
ATOM 1620 O O . PHE A 1 212 ? 23.301 -9.430 -4.937 1.00 55.81 212 PHE A O 1
ATOM 1627 N N . LEU A 1 213 ? 21.763 -8.872 -6.471 1.00 55.41 213 LEU A N 1
ATOM 1628 C CA . LEU A 1 213 ? 22.599 -9.195 -7.636 1.00 55.41 213 LEU A CA 1
ATOM 1629 C C . LEU A 1 213 ? 23.484 -8.031 -8.106 1.00 55.41 213 LEU A C 1
ATOM 1631 O O . LEU A 1 213 ? 24.286 -8.219 -9.024 1.00 55.41 213 LEU A O 1
ATOM 1635 N N . ARG A 1 214 ? 23.383 -6.852 -7.469 1.00 57.28 214 ARG A N 1
ATOM 1636 C CA . ARG A 1 214 ? 24.006 -5.593 -7.914 1.00 57.28 214 ARG A CA 1
ATOM 1637 C C . ARG A 1 214 ? 23.664 -5.265 -9.368 1.00 57.28 214 ARG A C 1
ATOM 1639 O O . ARG A 1 214 ? 24.536 -4.860 -10.124 1.00 57.28 214 ARG A O 1
ATOM 1646 N N . GLN A 1 215 ? 22.421 -5.478 -9.786 1.00 63.19 215 GLN A N 1
ATOM 1647 C CA . GLN A 1 215 ? 21.964 -5.150 -11.137 1.00 63.19 215 GLN A CA 1
ATOM 1648 C C . GLN A 1 215 ? 21.247 -3.799 -11.097 1.00 63.19 215 GLN A C 1
ATOM 1650 O O . GLN A 1 215 ? 20.215 -3.677 -10.439 1.00 63.19 215 GLN A O 1
ATOM 1655 N N . TYR A 1 216 ? 21.809 -2.787 -11.766 1.00 62.19 216 TYR A N 1
ATOM 1656 C CA . TYR A 1 216 ? 21.368 -1.388 -11.628 1.00 62.19 216 TYR A CA 1
ATOM 1657 C C . TYR A 1 216 ? 20.894 -0.750 -12.946 1.00 62.19 216 TYR A C 1
ATOM 1659 O O . TYR A 1 216 ? 20.769 0.468 -13.028 1.00 62.19 216 TYR A O 1
ATOM 1667 N N . GLY A 1 217 ? 20.606 -1.546 -13.981 1.00 68.62 217 GLY A N 1
ATOM 1668 C CA . GLY A 1 217 ? 19.988 -1.036 -15.207 1.00 68.62 217 GLY A CA 1
ATOM 1669 C C . GLY A 1 217 ? 20.135 -1.954 -16.419 1.00 68.62 217 GLY A C 1
ATOM 1670 O O . GLY A 1 217 ? 20.566 -3.106 -16.310 1.00 68.62 217 GLY A O 1
ATOM 1671 N N . GLY A 1 218 ? 19.780 -1.421 -17.588 1.00 77.44 218 GLY A N 1
ATOM 1672 C CA . GLY A 1 218 ? 19.911 -2.083 -18.882 1.00 77.44 218 GLY A CA 1
ATOM 1673 C C . GLY A 1 218 ? 20.382 -1.135 -19.975 1.00 77.44 218 GLY A C 1
ATOM 1674 O O . GLY A 1 218 ? 20.193 0.076 -19.884 1.00 77.44 218 GLY A O 1
ATOM 1675 N N . ILE A 1 219 ? 21.018 -1.701 -20.998 1.00 80.56 219 ILE A N 1
ATOM 1676 C CA . ILE A 1 219 ? 21.503 -0.996 -22.184 1.00 80.56 219 ILE A CA 1
ATOM 1677 C C . ILE A 1 219 ? 20.956 -1.650 -23.449 1.00 80.56 219 ILE A C 1
ATOM 1679 O O . ILE A 1 219 ? 20.729 -2.858 -23.505 1.00 80.56 219 ILE A O 1
ATOM 1683 N N . CYS A 1 220 ? 20.776 -0.855 -24.494 1.00 80.38 220 CYS A N 1
ATOM 1684 C CA . CYS A 1 220 ? 20.368 -1.360 -25.795 1.00 80.38 220 CYS A CA 1
ATOM 1685 C C . CYS A 1 220 ? 21.574 -1.915 -26.564 1.00 80.38 220 CYS A C 1
ATOM 1687 O O . CYS A 1 220 ? 22.520 -1.183 -26.849 1.00 80.38 220 CYS A O 1
ATOM 1689 N N . GLN A 1 221 ? 21.527 -3.19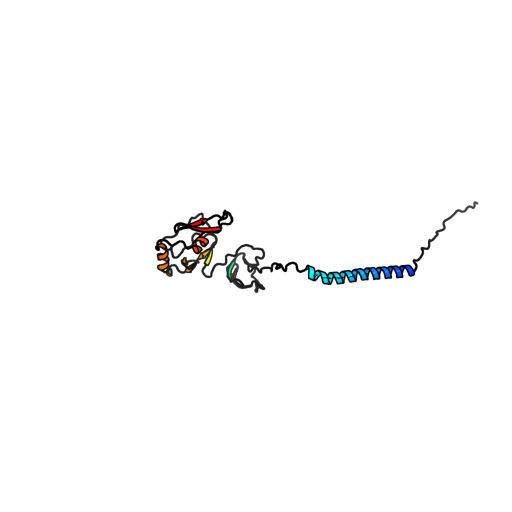2 -26.945 1.00 77.50 221 GLN A N 1
ATOM 1690 C CA . GLN A 1 221 ? 22.494 -3.832 -27.838 1.00 77.50 221 GLN A CA 1
ATOM 1691 C C . GLN A 1 221 ? 21.766 -4.533 -28.990 1.00 77.50 221 GLN A C 1
ATOM 1693 O O . GLN A 1 221 ? 20.893 -5.368 -28.768 1.00 77.50 221 GLN A O 1
ATOM 1698 N N . ASN A 1 222 ? 22.127 -4.196 -30.233 1.00 70.25 222 ASN A N 1
ATOM 1699 C CA . ASN A 1 222 ? 21.560 -4.787 -31.457 1.00 70.25 222 ASN A CA 1
ATOM 1700 C C . ASN A 1 222 ? 20.021 -4.755 -31.518 1.00 70.25 222 ASN A C 1
ATOM 1702 O O . ASN A 1 222 ? 19.382 -5.729 -31.909 1.00 70.25 222 ASN A O 1
ATOM 1706 N N . GLY A 1 223 ? 19.415 -3.643 -31.091 1.00 71.06 223 GLY A N 1
ATOM 1707 C CA . GLY A 1 223 ? 17.955 -3.492 -31.066 1.00 71.06 223 GLY A CA 1
ATOM 1708 C C . GLY A 1 223 ? 17.255 -4.276 -29.951 1.00 71.06 223 GLY A C 1
ATOM 1709 O O . GLY A 1 223 ? 16.031 -4.317 -29.927 1.00 71.06 223 GLY A O 1
ATOM 1710 N N . ARG A 1 224 ? 18.004 -4.863 -29.009 1.00 72.81 224 ARG A N 1
ATOM 1711 C CA . ARG A 1 224 ? 17.477 -5.595 -27.854 1.00 72.81 224 ARG A CA 1
ATOM 1712 C C . ARG A 1 224 ? 17.973 -4.980 -26.547 1.00 72.81 224 ARG A C 1
ATOM 1714 O O . ARG A 1 224 ? 19.117 -4.548 -26.455 1.00 72.81 224 ARG A O 1
ATOM 1721 N N . CYS A 1 225 ? 17.125 -4.965 -25.524 1.00 79.44 225 CYS A N 1
ATOM 1722 C CA . CYS A 1 225 ? 17.533 -4.559 -24.183 1.00 79.44 225 CYS A CA 1
ATOM 1723 C C . CYS A 1 225 ? 18.351 -5.668 -23.498 1.00 79.44 225 CYS A C 1
ATOM 1725 O O . CYS A 1 225 ? 17.936 -6.830 -23.487 1.00 79.44 225 CYS A O 1
ATOM 1727 N N . VAL A 1 226 ? 19.501 -5.311 -22.926 1.00 84.06 226 VAL A N 1
ATOM 1728 C CA . VAL A 1 226 ? 20.400 -6.199 -22.179 1.00 84.06 226 VAL A CA 1
ATOM 1729 C C . VAL A 1 226 ? 20.627 -5.608 -20.794 1.00 84.06 226 VAL A C 1
ATOM 1731 O O . VAL A 1 226 ? 21.160 -4.508 -20.664 1.00 84.06 226 VAL A O 1
ATOM 1734 N N . CYS A 1 227 ? 20.247 -6.339 -19.748 1.00 81.38 227 CYS A N 1
ATOM 1735 C CA . CYS A 1 227 ? 20.482 -5.897 -18.380 1.00 81.38 227 CYS A CA 1
ATOM 1736 C C . CYS A 1 227 ? 21.935 -6.124 -17.960 1.00 81.38 227 CYS A C 1
ATOM 1738 O O . CYS A 1 227 ? 22.494 -7.195 -18.199 1.00 81.38 227 CYS A O 1
ATOM 1740 N N . ILE A 1 228 ? 22.538 -5.124 -17.320 1.00 79.62 228 ILE A N 1
ATOM 1741 C CA . ILE A 1 228 ? 23.953 -5.144 -16.942 1.00 79.62 228 ILE A CA 1
ATOM 1742 C C . ILE A 1 228 ? 24.128 -5.024 -15.428 1.00 79.62 228 ILE A C 1
ATOM 1744 O O . ILE A 1 228 ? 23.397 -4.317 -14.732 1.00 79.62 228 ILE A O 1
ATOM 1748 N N . LYS A 1 229 ? 25.142 -5.722 -14.922 1.00 71.81 229 LYS A N 1
ATOM 1749 C CA . LYS A 1 229 ? 25.648 -5.588 -13.558 1.00 71.81 229 LYS A CA 1
ATOM 1750 C C . LYS A 1 229 ? 26.795 -4.567 -13.586 1.00 71.81 229 LYS A C 1
ATOM 1752 O O . LYS A 1 229 ? 27.754 -4.824 -14.316 1.00 71.81 229 LYS A O 1
ATOM 1757 N N . PRO A 1 230 ? 26.742 -3.421 -12.883 1.00 60.75 230 PRO A N 1
ATOM 1758 C CA . PRO A 1 230 ? 27.915 -2.569 -12.720 1.00 60.75 230 PRO A CA 1
ATOM 1759 C C . PRO A 1 230 ? 29.083 -3.348 -12.116 1.00 60.75 230 PRO A C 1
ATOM 1761 O O . PRO A 1 230 ? 28.889 -4.203 -11.246 1.00 60.75 230 PRO A O 1
ATOM 1764 N N . GLN A 1 231 ? 30.275 -3.054 -12.639 1.00 58.91 231 GLN A N 1
ATOM 1765 C CA . GLN A 1 231 ? 31.544 -3.563 -12.124 1.00 58.91 231 GLN A CA 1
ATOM 1766 C C . GLN A 1 231 ? 31.854 -2.974 -10.750 1.00 58.91 231 GLN A C 1
ATOM 1768 O O . GLN A 1 231 ? 31.548 -1.779 -10.539 1.00 58.91 231 GLN A O 1
#

Organism: NCBI:txid280406

Sequence (231 aa):
MKINPREETLKEEDEEPRPSTRHKEITNLIIKLELCSYFLVIEMLSWVLPFLGILSRTHIPTNEVQCNLRVTNGTVICVGDLDKTFCQVTCDGKFQGEFHCSTDEGWKEKLPYCVKEAKDLSFSIAICSKEEVYSECQGHCERTCSDLDKPSFCAPNVCVGSCVCGEGLVRGSDGKCVSADSCTGTERAVADVKALACDPGQCMRSCPLNPFLRQYGGICQNGRCVCIKPQ

Secondary structure (DSSP, 8-state):
-------------PPPPPPPHHHHHHHHHHHHHHHHHHHHHHHHHHHHHHHHT-S-------------EEESSEEEEEEE-SSEEEEEEEETTEEEEEEEEETTTEE-S---TTEEE-TT--S------TTEEEESSBGGG--BTTSSSSPPP--TT--B-EEEEPTTEEE-TTS-EEEGGG--HHHHHTTTS------HHHHHHHS--BTTTTB-EEEEETTEEEEE---

Foldseek 3Di:
DDDDDDDDDDDDDDDDDDDDPVVVVVVVVVVVVVVVVVVVVVVVCVVVVVVVPPPDPPPDDDLQQDQDKDFAQWDKAWDDDPFKIKIFIGHVNHTPDIWIQGRVRGIPDDDDPRMDDPSPDPDDPQRAPPFWDWDFFCPQQAAALQCPVPGDDDDPPGGHTHTGGDPQWGQYPVRDTDHNVPSDCVSNCVVVPDQDQDDQVVLQVVDDPDPPQQFRGWDDDPSDIDTDRDD

Radius of gyration: 40.73 Å; chains: 1; bounding box: 57×63×153 Å

InterPro domains:
  IPR002919 Trypsin Inhibitor-like, cysteine rich domain [PF01826] (128-183)
  IPR036084 Serine protease inhibitor-like superfamily [SSF57567] (126-183)